Protein AF-0000000068768007 (afdb_homodimer)

Radius of gyration: 18.97 Å; Cα contacts (8 Å, |Δi|>4): 1015; chains: 2; bounding box: 42×52×52 Å

Foldseek 3Di:
DDDDDDADAECEAEEACEEADPPEHEYQEYYYANEYHEYLEYADHQEYAEHLEYHYHLEYHYHQEYAYYNEYHEYNEYEEFQPCVVVDGDPPVVPTAHEYEYACEYEAALEYEYREYEYYQAYEYHNEYDDYYHPAHAYWYHDPTDHDGHD/DDDDDAADAECEAEEACEEADPPEHHYQEYYYANEYHEYLEYADHQEYAEHLEYHYHLEYHYHQEYAYYNEYHEYNEYEEFAPCVVVDGDPDPVPTAHEYEYACEYEAALEYEYREYEYYQAYEYHNEYDDYYHPAHAYWGDDPTDHDGHD

Structure (mmCIF, N/CA/C/O backbone):
data_AF-0000000068768007-model_v1
#
loop_
_entity.id
_entity.type
_entity.pdbx_description
1 polymer Acetyltransferase
#
loop_
_atom_site.group_PDB
_atom_site.id
_atom_site.type_symbol
_atom_site.label_atom_id
_atom_site.label_alt_id
_atom_site.label_comp_id
_atom_site.label_asym_id
_atom_site.label_entity_id
_atom_site.label_seq_id
_atom_site.pdbx_PDB_ins_code
_atom_site.Cartn_x
_atom_site.Cartn_y
_atom_site.Cartn_z
_atom_site.occupancy
_atom_site.B_iso_or_equiv
_atom_site.auth_seq_id
_atom_site.auth_comp_id
_atom_site.auth_asym_id
_atom_site.auth_atom_id
_atom_site.pdbx_PDB_model_num
ATOM 1 N N . MET A 1 1 ? -13.469 2.662 33.156 1 78.81 1 MET A N 1
ATOM 2 C CA . MET A 1 1 ? -13.797 2.494 31.75 1 78.81 1 MET A CA 1
ATOM 3 C C . MET A 1 1 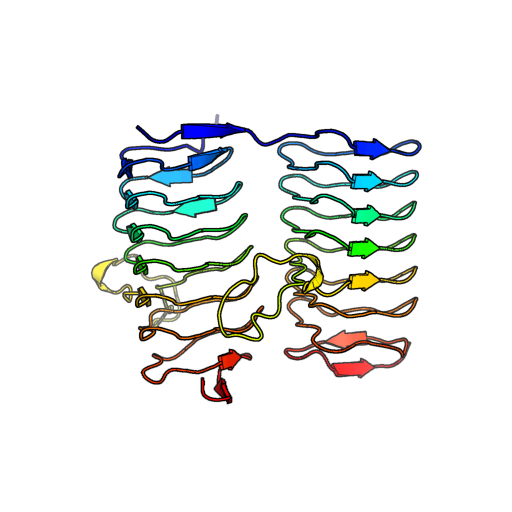? -12.812 3.248 30.859 1 78.81 1 MET A C 1
ATOM 5 O O . MET A 1 1 ? -12.344 4.324 31.234 1 78.81 1 MET A O 1
ATOM 9 N N . PRO A 1 2 ? -12.422 2.479 29.891 1 90.25 2 PRO A N 1
ATOM 10 C CA . PRO A 1 2 ? -11.461 3.207 29.062 1 90.25 2 PRO A CA 1
ATOM 11 C C . PRO A 1 2 ? -12.07 4.426 28.391 1 90.25 2 PRO A C 1
ATOM 13 O O . PRO A 1 2 ? -13.289 4.484 28.188 1 90.25 2 PRO A O 1
ATOM 16 N N . GLU A 1 3 ? -11.203 5.473 28.328 1 92.75 3 GLU A N 1
ATOM 17 C CA . GLU A 1 3 ? -11.586 6.605 27.484 1 92.75 3 GLU A CA 1
ATOM 18 C C . GLU A 1 3 ? -11.477 6.258 26 1 92.75 3 GLU A C 1
ATOM 20 O O . GLU A 1 3 ? -10.406 5.871 25.531 1 92.75 3 GLU A O 1
ATOM 25 N N . LEU A 1 4 ? -12.547 6.184 25.312 1 91.31 4 LEU A N 1
ATOM 26 C CA . LEU A 1 4 ? -12.594 5.906 23.891 1 91.31 4 LEU A CA 1
ATOM 27 C C . LEU A 1 4 ? -12.547 7.199 23.078 1 91.31 4 LEU A C 1
ATOM 29 O O . LEU A 1 4 ? -13.219 8.172 23.422 1 91.31 4 LEU A O 1
ATOM 33 N N . ARG A 1 5 ? -11.562 7.34 22.094 1 90.88 5 ARG A N 1
ATOM 34 C CA . ARG A 1 5 ? -11.445 8.445 21.156 1 90.88 5 ARG A CA 1
ATOM 35 C C . ARG A 1 5 ? -11.57 7.941 19.719 1 90.88 5 ARG A C 1
ATOM 37 O O . ARG A 1 5 ? -11.039 6.887 19.375 1 90.88 5 ARG A O 1
ATOM 44 N N . ASP A 1 6 ? -12.242 8.625 18.891 1 92 6 ASP A N 1
ATOM 45 C CA . ASP A 1 6 ? -12.5 8.195 17.516 1 92 6 ASP A CA 1
ATOM 46 C C . ASP A 1 6 ? -11.516 8.844 16.547 1 92 6 ASP A C 1
ATOM 48 O O . ASP A 1 6 ? -11.094 9.984 16.75 1 92 6 ASP A O 1
ATOM 52 N N . THR A 1 7 ? -11.102 8.102 15.453 1 93.5 7 THR A N 1
ATOM 53 C CA . THR A 1 7 ? -10.414 8.695 14.305 1 93.5 7 THR A CA 1
ATOM 54 C C . THR A 1 7 ? -11.312 9.711 13.609 1 93.5 7 THR A C 1
ATOM 56 O O . THR A 1 7 ? -12.539 9.664 13.75 1 93.5 7 THR A O 1
ATOM 59 N N . GLY A 1 8 ? -10.609 10.617 12.867 1 95.19 8 GLY A N 1
ATOM 60 C CA . GLY A 1 8 ? -11.359 11.617 12.133 1 95.19 8 GLY A CA 1
ATOM 61 C C . GLY A 1 8 ? -10.477 12.664 11.477 1 95.19 8 GLY A C 1
ATOM 62 O O . GLY A 1 8 ? -9.25 12.516 11.445 1 95.19 8 GLY A O 1
ATOM 63 N N . VAL A 1 9 ? -11.125 13.625 10.82 1 96.31 9 VAL A N 1
ATOM 64 C CA . VAL A 1 9 ? -10.484 14.758 10.164 1 96.31 9 VAL A CA 1
ATOM 65 C C . VAL A 1 9 ? -10.656 16.016 11.016 1 96.31 9 VAL A C 1
ATOM 67 O O . VAL A 1 9 ? -11.773 16.531 11.156 1 96.31 9 VAL A O 1
ATOM 70 N N . ARG A 1 10 ? -9.531 16.359 11.578 1 96.69 10 ARG A N 1
ATOM 71 C CA . ARG A 1 10 ? -9.578 17.469 12.539 1 96.69 10 ARG A CA 1
ATOM 72 C C . ARG A 1 10 ? -8.555 18.547 12.188 1 96.69 10 ARG A C 1
ATOM 74 O O . ARG A 1 10 ? -7.367 18.25 12.047 1 96.69 10 ARG A O 1
ATOM 81 N N . ASN A 1 11 ? -8.984 19.828 12.062 1 97.38 11 ASN A N 1
ATOM 82 C CA . ASN A 1 11 ? -8.109 20.969 11.844 1 97.38 11 ASN A CA 1
ATOM 83 C C . ASN A 1 11 ? -7.23 20.781 10.609 1 97.38 11 ASN A C 1
ATOM 85 O O . ASN A 1 11 ? -6.008 20.938 10.68 1 97.38 11 ASN A O 1
ATOM 89 N N . VAL A 1 12 ? -7.805 20.391 9.508 1 98.06 12 VAL A N 1
ATOM 90 C CA . VAL A 1 12 ? -7.113 20.219 8.234 1 98.06 12 VAL A CA 1
ATOM 91 C C . VAL A 1 12 ? -7.445 21.375 7.301 1 98.06 12 VAL A C 1
ATOM 93 O O . VAL A 1 12 ? -8.617 21.656 7.043 1 98.06 12 VAL A O 1
ATOM 96 N N . VAL A 1 13 ? -6.426 22.094 6.891 1 98.12 13 VAL A N 1
ATOM 97 C CA . VAL A 1 13 ? -6.586 23.156 5.898 1 98.12 13 VAL A CA 1
ATOM 98 C C . VAL A 1 13 ? -6.539 22.547 4.496 1 98.12 13 VAL A C 1
ATOM 100 O O . VAL A 1 13 ? -5.555 21.906 4.121 1 98.12 13 VAL A O 1
ATOM 103 N N . CYS A 1 14 ? -7.5 22.75 3.686 1 97.94 14 CYS A N 1
ATOM 104 C CA . CYS A 1 14 ? -7.586 22.125 2.375 1 97.94 14 CYS A CA 1
ATOM 105 C C . CYS A 1 14 ? -7.73 23.156 1.274 1 97.94 14 CYS A C 1
ATOM 107 O O . CYS A 1 14 ? -8.383 24.188 1.469 1 97.94 14 CYS A O 1
ATOM 109 N N . GLY A 1 15 ? -7.078 22.812 0.121 1 98.38 15 GLY A N 1
ATOM 110 C CA . GLY A 1 15 ? -7.379 23.547 -1.101 1 98.38 15 GLY A CA 1
ATOM 111 C C . GLY A 1 15 ? -8.688 23.125 -1.737 1 98.38 15 GLY A C 1
ATOM 112 O O . GLY A 1 15 ? -9.586 22.625 -1.057 1 98.38 15 GLY A O 1
ATOM 113 N N . GLU A 1 16 ? -8.789 23.391 -3.033 1 98.5 16 GLU A N 1
ATOM 114 C CA . GLU A 1 16 ? -10.016 23.078 -3.771 1 98.5 16 GLU A CA 1
ATOM 115 C C . GLU A 1 16 ? -10.055 21.609 -4.184 1 98.5 16 GLU A C 1
ATOM 117 O O . GLU A 1 16 ? -9.016 21.016 -4.453 1 98.5 16 GLU A O 1
ATOM 122 N N . ASN A 1 17 ? -11.234 21.031 -4.203 1 98.56 17 ASN A N 1
ATOM 123 C CA . ASN A 1 17 ? -11.516 19.719 -4.773 1 98.56 17 ASN A CA 1
ATOM 124 C C . ASN A 1 17 ? -10.766 18.625 -4.043 1 98.56 17 ASN A C 1
ATOM 126 O O . ASN A 1 17 ? -10.25 17.688 -4.672 1 98.56 17 ASN A O 1
ATOM 130 N N . VAL A 1 18 ? -10.539 18.75 -2.811 1 98.75 18 VAL A N 1
ATOM 131 C CA . VAL A 1 18 ? -9.922 17.703 -2.002 1 98.75 18 VAL A CA 1
ATOM 132 C C . VAL A 1 18 ? -10.961 16.641 -1.662 1 98.75 18 VAL A C 1
ATOM 134 O O . VAL A 1 18 ? -12.094 16.953 -1.288 1 98.75 18 VAL A O 1
ATOM 137 N N . VAL A 1 19 ? -10.625 15.359 -1.872 1 98.81 19 VAL A N 1
ATOM 138 C CA . VAL A 1 19 ? -11.484 14.227 -1.558 1 98.81 19 VAL A CA 1
ATOM 139 C C . VAL A 1 19 ? -10.805 13.336 -0.521 1 98.81 19 VAL A C 1
ATOM 141 O O . VAL A 1 19 ? -9.648 12.953 -0.685 1 98.81 19 VAL A O 1
ATOM 144 N N . ILE A 1 20 ? -11.484 12.906 0.551 1 98.69 20 ILE A N 1
ATOM 145 C CA . ILE A 1 20 ? -10.992 12.023 1.604 1 98.69 20 ILE A CA 1
ATOM 146 C C . ILE A 1 20 ? -11.977 10.875 1.805 1 98.69 20 ILE A C 1
ATOM 148 O O . ILE A 1 20 ? -13.164 11.094 2.066 1 98.69 20 ILE A O 1
ATOM 152 N N . TYR A 1 21 ? -11.586 9.672 1.682 1 98.25 21 TYR A N 1
ATOM 153 C CA . TYR A 1 21 ? -12.406 8.5 1.966 1 98.25 21 TYR A CA 1
ATOM 154 C C . TYR A 1 21 ? -12.297 8.094 3.432 1 98.25 21 TYR A C 1
ATOM 156 O O . TYR A 1 21 ? -11.188 7.973 3.967 1 98.25 21 TYR A O 1
ATOM 164 N N . GLN A 1 22 ? -13.398 7.887 4.016 1 97.5 22 GLN A N 1
ATOM 165 C CA . GLN A 1 22 ? -13.461 7.465 5.41 1 97.5 22 GLN A CA 1
ATOM 166 C C . GLN A 1 22 ? -13.617 5.949 5.52 1 97.5 22 GLN A C 1
ATOM 168 O O . GLN A 1 22 ? -14.227 5.32 4.652 1 97.5 22 GLN A O 1
ATOM 173 N N . PRO A 1 23 ? -13.039 5.285 6.691 1 97.62 23 PRO A N 1
ATOM 174 C CA . PRO A 1 23 ? -12.391 5.977 7.809 1 97.62 23 PRO A CA 1
ATOM 175 C C . PRO A 1 23 ? -10.969 6.426 7.484 1 97.62 23 PRO A C 1
ATOM 177 O O . PRO A 1 23 ? -10.25 5.734 6.762 1 97.62 23 PRO A O 1
ATOM 180 N N . ALA A 1 24 ? -10.633 7.551 7.926 1 98.19 24 ALA A N 1
ATOM 181 C CA . ALA A 1 24 ? -9.289 8.117 7.883 1 98.19 24 ALA A CA 1
ATOM 182 C C . ALA A 1 24 ? -9.016 8.977 9.109 1 98.19 24 ALA A C 1
ATOM 184 O O . ALA A 1 24 ? -9.945 9.406 9.797 1 98.19 24 ALA A O 1
ATOM 185 N N . ASN A 1 25 ? -7.754 9.148 9.469 1 98.75 25 ASN A N 1
ATOM 186 C CA . ASN A 1 25 ? -7.34 9.969 10.602 1 98.75 25 ASN A CA 1
ATOM 187 C C . ASN A 1 25 ? -6.383 11.078 10.172 1 98.75 25 ASN A C 1
ATOM 189 O O . ASN A 1 25 ? -5.18 10.844 10.031 1 98.75 25 ASN A O 1
ATOM 193 N N . LEU A 1 26 ? -6.848 12.242 9.93 1 98.69 26 LEU A N 1
ATOM 194 C CA . LEU A 1 26 ? -6.066 13.414 9.555 1 98.69 26 LEU A CA 1
ATOM 195 C C . LEU A 1 26 ? -6.238 14.531 10.578 1 98.69 26 LEU A C 1
ATOM 197 O O . LEU A 1 26 ? -7.363 14.867 10.953 1 98.69 26 LEU A O 1
ATOM 201 N N . TYR A 1 27 ? -5.121 15.133 11.008 1 98.44 27 TYR A N 1
ATOM 202 C CA . TYR A 1 27 ? -5.266 16.234 11.961 1 98.44 27 TYR A CA 1
ATOM 203 C C . TYR A 1 27 ? -4.098 17.203 11.859 1 98.44 27 TYR A C 1
ATOM 205 O O . TYR A 1 27 ? -2.961 16.797 11.617 1 98.44 27 TYR A O 1
ATOM 213 N N . ASP A 1 28 ? -4.379 18.453 11.875 1 98.44 28 ASP A N 1
ATOM 214 C CA . ASP A 1 28 ? -3.418 19.562 11.977 1 98.44 28 ASP A CA 1
ATOM 215 C C . ASP A 1 28 ? -2.426 19.531 10.812 1 98.44 28 ASP A C 1
ATOM 217 O O . ASP A 1 28 ? -1.219 19.672 11.016 1 98.44 28 ASP A O 1
ATOM 221 N N . CYS A 1 29 ? -2.959 19.266 9.594 1 98.44 29 CYS A N 1
ATOM 222 C CA . CYS A 1 29 ? -2.133 19.203 8.391 1 98.44 29 CYS A CA 1
ATOM 223 C C . CYS A 1 29 ? -2.746 20.031 7.266 1 98.44 29 CYS A C 1
ATOM 225 O O . CYS A 1 29 ? -3.785 20.656 7.449 1 98.44 29 CYS A O 1
ATOM 227 N N . GLN A 1 30 ? -2.008 20.188 6.176 1 98.81 30 GLN A N 1
ATOM 228 C CA . GLN A 1 30 ? -2.434 20.984 5.039 1 98.81 30 GLN A CA 1
ATOM 229 C C . GLN A 1 30 ? -2.451 20.172 3.754 1 98.81 30 GLN A C 1
ATOM 231 O O . GLN A 1 30 ? -1.486 19.469 3.447 1 98.81 30 GLN A O 1
ATOM 236 N N . LEU A 1 31 ? -3.559 20.234 3.025 1 98.81 31 LEU A N 1
ATOM 237 C CA . LEU A 1 31 ? -3.736 19.562 1.746 1 98.81 31 LEU A CA 1
ATOM 238 C C . LEU A 1 31 ? -3.977 20.562 0.627 1 98.81 31 LEU A C 1
ATOM 240 O O . LEU A 1 31 ? -4.895 21.391 0.712 1 98.81 31 LEU A O 1
ATOM 244 N N . GLY A 1 32 ? -3.182 20.516 -0.437 1 98.88 32 GLY A N 1
ATOM 245 C CA . GLY A 1 32 ? -3.34 21.391 -1.583 1 98.88 32 GLY A CA 1
ATOM 246 C C . GLY A 1 32 ? -4.523 21.031 -2.457 1 98.88 32 GLY A C 1
ATOM 247 O O . GLY A 1 32 ? -5.27 20.094 -2.146 1 98.88 32 GLY A O 1
ATOM 248 N N . ASP A 1 33 ? -4.691 21.812 -3.551 1 98.88 33 ASP A N 1
ATOM 249 C CA . ASP A 1 33 ? -5.805 21.609 -4.473 1 98.88 33 ASP A CA 1
ATOM 250 C C . ASP A 1 33 ? -5.77 20.203 -5.066 1 98.88 33 ASP A C 1
ATOM 252 O O . ASP A 1 33 ? -4.699 19.688 -5.402 1 98.88 33 ASP A O 1
ATOM 256 N N . ASN A 1 34 ? -6.922 19.547 -5.168 1 98.81 34 ASN A N 1
ATOM 257 C CA . ASN A 1 34 ? -7.117 18.297 -5.906 1 98.81 34 ASN A CA 1
ATOM 258 C C . ASN A 1 34 ? -6.398 17.125 -5.242 1 98.81 34 ASN A C 1
ATOM 260 O O . ASN A 1 34 ? -6.066 16.141 -5.902 1 98.81 34 ASN A O 1
ATOM 264 N N . VAL A 1 35 ? -6.078 17.281 -3.992 1 98.88 35 VAL A N 1
ATOM 265 C CA . VAL A 1 35 ? -5.465 16.172 -3.273 1 98.88 35 VAL A CA 1
ATOM 266 C C . VAL A 1 35 ? -6.512 15.086 -3.006 1 98.88 35 VAL A C 1
ATOM 268 O O . VAL A 1 35 ? -7.648 15.391 -2.637 1 98.88 35 VAL A O 1
ATOM 271 N N . PHE A 1 36 ? -6.117 13.859 -3.287 1 98.88 36 PHE A N 1
ATOM 272 C CA . PHE A 1 36 ? -6.918 12.68 -2.99 1 98.88 36 PHE A CA 1
ATOM 273 C C . PHE A 1 36 ? -6.324 11.898 -1.822 1 98.88 36 PHE A C 1
ATOM 275 O O . PHE A 1 36 ? -5.117 11.656 -1.781 1 98.88 36 PHE A O 1
ATOM 282 N N . VAL A 1 37 ? -7.18 11.484 -0.839 1 98.88 37 VAL A N 1
ATOM 283 C CA . VAL A 1 37 ? -6.777 10.625 0.271 1 98.88 37 VAL A CA 1
ATOM 284 C C . VAL A 1 37 ? -7.688 9.406 0.338 1 98.88 37 VAL A C 1
ATOM 286 O O . VAL A 1 37 ? -8.891 9.531 0.593 1 98.88 37 VAL A O 1
ATOM 289 N N . GLY A 1 38 ? -7.082 8.25 0.121 1 98.69 38 GLY A N 1
ATOM 290 C CA . GLY A 1 38 ? -7.836 7.004 0.186 1 98.69 38 GLY A CA 1
ATOM 291 C C . GLY A 1 38 ? -8.219 6.613 1.602 1 98.69 38 GLY A C 1
ATOM 292 O O . GLY A 1 38 ? -7.84 7.289 2.561 1 98.69 38 GLY A O 1
ATOM 293 N N . PRO A 1 39 ? -8.914 5.508 1.701 1 98.5 39 PRO A N 1
ATOM 294 C CA . PRO A 1 39 ? -9.359 5.082 3.031 1 98.5 39 PRO A CA 1
ATOM 295 C C . PRO A 1 39 ? -8.219 4.516 3.877 1 98.5 39 PRO A C 1
ATOM 297 O O . PRO A 1 39 ? -7.195 4.09 3.336 1 98.5 39 PRO A O 1
ATOM 300 N N . PHE A 1 40 ? -8.422 4.516 5.184 1 98.69 40 PHE A N 1
ATOM 301 C CA . PHE A 1 40 ? -7.543 3.893 6.164 1 98.69 40 PHE A CA 1
ATOM 302 C C . PHE A 1 40 ? -6.195 4.602 6.207 1 98.69 40 PHE A C 1
ATOM 304 O O . PHE A 1 40 ? -5.176 3.986 6.531 1 98.69 40 PHE A O 1
ATOM 311 N N . VAL A 1 41 ? -6.188 5.863 5.805 1 98.81 41 VAL A N 1
ATOM 312 C CA . VAL A 1 41 ? -4.973 6.668 5.812 1 98.81 41 VAL A CA 1
ATOM 313 C C . VAL A 1 41 ? -4.891 7.469 7.113 1 98.81 41 VAL A C 1
ATOM 315 O O . VAL A 1 41 ? -5.914 7.902 7.648 1 98.81 41 VAL A O 1
ATOM 318 N N . GLU A 1 42 ? -3.699 7.602 7.605 1 98.88 42 GLU A N 1
ATOM 319 C CA . GLU A 1 42 ? -3.43 8.547 8.68 1 98.88 42 GLU A CA 1
ATOM 320 C C . GLU A 1 42 ? -2.4 9.594 8.258 1 98.88 42 GLU A C 1
ATOM 322 O O . GLU A 1 42 ? -1.354 9.25 7.703 1 98.88 42 GLU A O 1
ATOM 327 N N . ILE A 1 43 ? -2.68 10.875 8.469 1 98.81 43 ILE A N 1
ATOM 328 C CA . ILE A 1 43 ? -1.771 11.992 8.266 1 98.81 43 ILE A CA 1
ATOM 329 C C . ILE A 1 43 ? -1.684 12.828 9.547 1 98.81 43 ILE A C 1
ATOM 331 O O . ILE A 1 43 ? -2.693 13.344 10.031 1 98.81 43 ILE A O 1
ATOM 335 N N . GLN A 1 44 ? -0.511 12.914 10.047 1 98.31 44 GLN A N 1
ATOM 336 C CA . GLN A 1 44 ? -0.322 13.531 11.352 1 98.31 44 GLN A CA 1
ATOM 337 C C . GLN A 1 44 ? 0.01 15.016 11.219 1 98.31 44 GLN A C 1
ATOM 339 O O . GLN A 1 44 ? 0.06 15.547 10.109 1 98.31 44 GLN A O 1
ATOM 344 N N . ARG A 1 45 ? 0.199 15.625 12.328 1 97.56 45 ARG A N 1
ATOM 345 C CA . ARG A 1 45 ? 0.318 17.078 12.422 1 97.56 45 ARG A CA 1
ATOM 346 C C . ARG A 1 45 ? 1.592 17.562 11.742 1 97.56 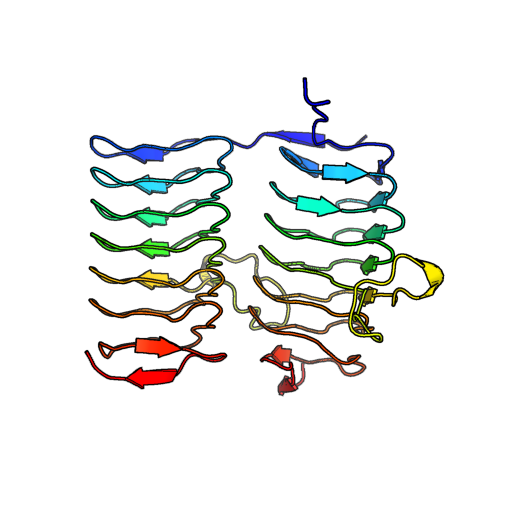45 ARG A C 1
ATOM 348 O O . ARG A 1 45 ? 2.57 16.828 11.633 1 97.56 45 ARG A O 1
ATOM 355 N N . ASN A 1 46 ? 1.593 18.828 11.258 1 97.31 46 ASN A N 1
ATOM 356 C CA . ASN A 1 46 ? 2.73 19.531 10.68 1 97.31 46 ASN A CA 1
ATOM 357 C C . ASN A 1 46 ? 3.174 18.906 9.359 1 97.31 46 ASN A C 1
ATOM 359 O O . ASN A 1 46 ? 4.367 18.859 9.062 1 97.31 46 ASN A O 1
ATOM 363 N N . THR A 1 47 ? 2.254 18.312 8.672 1 98.38 47 THR A N 1
ATOM 364 C CA . THR A 1 47 ? 2.492 17.719 7.359 1 98.38 47 THR A CA 1
ATOM 365 C C . THR A 1 47 ? 1.816 18.547 6.266 1 98.38 47 THR A C 1
ATOM 367 O O . THR A 1 47 ? 0.772 19.156 6.496 1 98.38 47 THR A O 1
ATOM 370 N N . ARG A 1 48 ? 2.439 18.578 5.148 1 98.81 48 ARG A N 1
ATOM 371 C CA . ARG A 1 48 ? 1.916 19.312 3.994 1 98.81 48 ARG A CA 1
ATOM 372 C C . ARG A 1 48 ? 1.954 18.438 2.742 1 98.81 48 ARG A C 1
ATOM 374 O O . ARG A 1 48 ? 2.998 17.875 2.4 1 98.81 48 ARG A O 1
ATOM 381 N N . ILE A 1 49 ? 0.855 18.359 2.072 1 98.88 49 ILE A N 1
ATOM 382 C CA . ILE A 1 49 ? 0.752 17.625 0.817 1 98.88 49 ILE A CA 1
ATOM 383 C C . ILE A 1 49 ? 0.433 18.578 -0.322 1 98.88 49 ILE A C 1
ATOM 385 O O . ILE A 1 49 ? -0.573 19.297 -0.277 1 98.88 49 ILE A O 1
ATOM 389 N N . GLY A 1 50 ? 1.23 18.609 -1.333 1 98.94 50 GLY A N 1
ATOM 390 C CA . GLY A 1 50 ? 1.092 19.531 -2.455 1 98.94 50 GLY A CA 1
ATOM 391 C C . GLY A 1 50 ? -0.053 19.172 -3.381 1 98.94 50 GLY A C 1
ATOM 392 O O . GLY A 1 50 ? -0.536 18.031 -3.367 1 98.94 50 GLY A O 1
ATOM 393 N N . ALA A 1 51 ? -0.389 20.141 -4.215 1 98.88 51 ALA A N 1
ATOM 394 C CA . ALA A 1 51 ? -1.542 20.047 -5.105 1 98.88 51 ALA A CA 1
ATOM 395 C C . ALA A 1 51 ? -1.396 18.859 -6.062 1 98.88 51 ALA A C 1
ATOM 397 O O . ALA A 1 51 ? -0.289 18.547 -6.504 1 98.88 51 ALA A O 1
ATOM 398 N N . ASN A 1 52 ? -2.576 18.219 -6.371 1 98.81 52 ASN A N 1
ATOM 399 C CA . ASN A 1 52 ? -2.688 17.172 -7.379 1 98.81 52 ASN A CA 1
ATOM 400 C C . ASN A 1 52 ? -1.971 15.891 -6.941 1 98.81 52 ASN A C 1
ATOM 402 O O . ASN A 1 52 ? -1.598 15.07 -7.777 1 98.81 52 ASN A O 1
ATOM 406 N N . SER A 1 53 ? -1.686 15.734 -5.691 1 98.81 53 SER A N 1
ATOM 407 C CA . SER A 1 53 ? -1.076 14.516 -5.164 1 98.81 53 SER A CA 1
ATOM 408 C C . SER A 1 53 ? -2.135 13.539 -4.66 1 98.81 53 SER A C 1
ATOM 410 O O . SER A 1 53 ? -3.219 13.953 -4.242 1 98.81 53 SER A O 1
ATOM 412 N N . LYS A 1 54 ? -1.843 12.281 -4.777 1 98.81 54 LYS A N 1
ATOM 413 C CA . LYS A 1 54 ? -2.748 11.211 -4.375 1 98.81 54 LYS A CA 1
ATOM 414 C C . LYS A 1 54 ? -2.111 10.32 -3.307 1 98.81 54 LYS A C 1
ATOM 416 O O . LYS A 1 54 ? -1.026 9.773 -3.514 1 98.81 54 LYS A O 1
ATOM 421 N N . ILE A 1 55 ? -2.725 10.211 -2.168 1 98.88 55 ILE A N 1
ATOM 422 C CA . ILE A 1 55 ? -2.322 9.328 -1.077 1 98.88 55 ILE A CA 1
ATOM 423 C C . ILE A 1 55 ? -3.24 8.109 -1.032 1 98.88 55 ILE A C 1
ATOM 425 O O . ILE A 1 55 ? -4.422 8.227 -0.696 1 98.88 55 ILE A O 1
ATOM 429 N N . GLN A 1 56 ? -2.715 6.938 -1.297 1 98.69 56 GLN A N 1
ATOM 430 C CA . GLN A 1 56 ? -3.549 5.746 -1.435 1 98.69 56 GLN A CA 1
ATOM 431 C C . GLN A 1 56 ? -3.76 5.066 -0.087 1 98.69 56 GLN A C 1
ATOM 433 O O . GLN A 1 56 ? -3.078 5.383 0.89 1 98.69 56 GLN A O 1
ATOM 438 N N . SER A 1 57 ? -4.609 4.09 -0.053 1 98.81 57 SER A N 1
ATOM 439 C CA . SER A 1 57 ? -5.152 3.494 1.162 1 98.81 57 SER A CA 1
ATOM 440 C C . SER A 1 57 ? -4.047 2.914 2.037 1 98.81 57 SER A C 1
ATOM 442 O O . SER A 1 57 ? -3.037 2.426 1.528 1 98.81 57 SER A O 1
ATOM 444 N N . HIS A 1 58 ? -4.266 2.938 3.408 1 98.88 58 HIS A N 1
ATOM 445 C CA . HIS A 1 58 ? -3.459 2.293 4.438 1 98.88 58 HIS A CA 1
ATOM 446 C C . HIS A 1 58 ? -2.135 3.021 4.641 1 98.88 58 HIS A C 1
ATOM 448 O O . HIS A 1 58 ? -1.315 2.611 5.469 1 98.88 58 HIS A O 1
ATOM 454 N N . THR A 1 59 ? -1.874 4.086 3.922 1 98.88 59 THR A N 1
ATOM 455 C CA . THR A 1 59 ? -0.622 4.824 4.047 1 98.88 59 THR A CA 1
ATOM 456 C C . THR A 1 59 ? -0.604 5.645 5.336 1 98.88 59 THR A C 1
ATOM 458 O O . THR A 1 59 ? -1.636 6.168 5.758 1 98.88 59 THR A O 1
ATOM 461 N N . PHE A 1 60 ? 0.576 5.637 5.93 1 98.88 60 PHE A N 1
ATOM 462 C CA . PHE A 1 60 ? 0.812 6.422 7.133 1 98.88 60 PHE A CA 1
ATOM 463 C C . PHE A 1 60 ? 1.85 7.508 6.879 1 98.88 60 PHE A C 1
ATOM 465 O O . PHE A 1 60 ? 2.973 7.215 6.461 1 98.88 60 PHE A O 1
ATOM 472 N N . ILE A 1 61 ? 1.488 8.797 7.156 1 98.81 61 ILE A N 1
ATOM 473 C CA . ILE A 1 61 ? 2.391 9.945 7.055 1 98.81 61 ILE A CA 1
ATOM 474 C C . ILE A 1 61 ? 2.564 10.586 8.43 1 98.81 61 ILE A C 1
ATOM 476 O O . ILE A 1 61 ? 1.631 11.195 8.961 1 98.81 61 ILE A O 1
ATOM 480 N N . CYS A 1 62 ? 3.689 10.422 8.961 1 97.81 62 CYS A N 1
ATOM 481 C CA . CYS A 1 62 ? 3.984 10.898 10.305 1 97.81 62 CYS A CA 1
ATOM 482 C C . CYS A 1 62 ? 4.168 12.414 10.32 1 97.81 62 CYS A C 1
ATOM 484 O O . CYS A 1 62 ? 3.934 13.078 9.305 1 97.81 62 CYS A O 1
ATOM 486 N N . GLU A 1 63 ? 4.59 12.922 11.469 1 96.88 63 GLU A N 1
ATOM 487 C CA . GLU A 1 63 ? 4.777 14.359 11.617 1 96.88 63 GLU A CA 1
ATOM 488 C C . GLU A 1 63 ? 6.008 14.836 10.852 1 96.88 63 GLU A C 1
ATOM 490 O O . GLU A 1 63 ? 6.988 14.109 10.727 1 96.88 63 GLU A O 1
ATOM 495 N N . TYR A 1 64 ? 5.906 16.047 10.32 1 96.88 64 TYR A N 1
ATOM 496 C CA . TYR A 1 64 ? 7.027 16.766 9.719 1 96.88 64 TYR A CA 1
ATOM 497 C C . TYR A 1 64 ? 7.41 16.141 8.375 1 96.88 64 TYR A C 1
ATOM 499 O O . TYR A 1 64 ? 8.594 15.938 8.094 1 96.88 64 TYR A O 1
ATOM 507 N N . VAL A 1 65 ? 6.441 15.812 7.633 1 98.44 65 VAL A N 1
ATOM 508 C CA . VAL A 1 65 ? 6.609 15.359 6.258 1 98.44 65 VAL A CA 1
ATOM 509 C C . VAL A 1 65 ? 6.07 16.406 5.297 1 98.44 65 VAL A C 1
ATOM 511 O O . VAL A 1 65 ? 5 16.984 5.523 1 98.44 65 VAL A O 1
ATOM 514 N N . THR A 1 66 ? 6.828 16.75 4.32 1 98.81 66 THR A N 1
ATOM 515 C CA . THR A 1 66 ? 6.383 17.594 3.211 1 98.81 66 THR A CA 1
ATOM 516 C C . THR A 1 66 ? 6.434 16.812 1.896 1 98.81 66 THR A C 1
ATOM 518 O O . THR A 1 66 ? 7.488 16.312 1.508 1 98.81 66 THR A O 1
ATOM 521 N N . ILE A 1 67 ? 5.34 16.672 1.25 1 98.88 67 ILE A N 1
ATOM 522 C CA . ILE A 1 67 ? 5.227 16.031 -0.056 1 98.88 67 ILE A CA 1
ATOM 523 C C . ILE A 1 67 ? 4.891 17.078 -1.117 1 98.88 67 ILE A C 1
ATOM 525 O O . ILE A 1 67 ? 3.959 17.875 -0.947 1 98.88 67 ILE A O 1
ATOM 529 N N . GLY A 1 68 ? 5.602 17.125 -2.178 1 98.88 68 GLY A N 1
ATOM 530 C CA . GLY A 1 68 ? 5.426 18.094 -3.246 1 98.88 68 GLY A CA 1
ATOM 531 C C . GLY A 1 68 ? 4.148 17.891 -4.035 1 98.88 68 GLY A C 1
ATOM 532 O O . GLY A 1 68 ? 3.199 17.281 -3.541 1 98.88 68 GLY A O 1
ATOM 533 N N . GLN A 1 69 ? 4.129 18.484 -5.254 1 98.88 69 GLN A N 1
ATOM 534 C CA . GLN A 1 69 ? 2.961 18.453 -6.129 1 98.88 69 GLN A CA 1
ATOM 535 C C . GLN A 1 69 ? 3.018 17.25 -7.074 1 98.88 69 GLN A C 1
ATOM 537 O O . GLN A 1 69 ? 4.102 16.781 -7.43 1 98.88 69 GLN A O 1
ATOM 542 N N . ARG A 1 70 ? 1.785 16.75 -7.473 1 98.69 70 ARG A N 1
ATOM 543 C CA . ARG A 1 70 ? 1.634 15.727 -8.492 1 98.69 70 ARG A CA 1
ATOM 544 C C . ARG A 1 70 ? 2.375 14.453 -8.102 1 98.69 70 ARG A C 1
ATOM 546 O O . ARG A 1 70 ? 3.057 13.844 -8.93 1 98.69 70 ARG A O 1
ATOM 553 N N . CYS A 1 71 ? 2.35 14.156 -6.863 1 98.81 71 CYS A N 1
ATOM 554 C CA . CYS A 1 71 ? 2.965 12.93 -6.367 1 98.81 71 CYS A CA 1
ATOM 555 C C . CYS A 1 71 ? 1.939 11.805 -6.262 1 98.81 71 CYS A C 1
ATOM 557 O O . CYS A 1 71 ? 0.743 12.062 -6.121 1 98.81 71 CYS A O 1
ATOM 559 N N . PHE A 1 72 ? 2.389 10.617 -6.441 1 98.69 72 PHE A N 1
ATOM 560 C CA . PHE A 1 72 ? 1.623 9.406 -6.172 1 98.69 72 PHE A CA 1
ATOM 561 C C . PHE A 1 72 ? 2.256 8.602 -5.039 1 98.69 72 PHE A C 1
ATOM 563 O O . PHE A 1 72 ? 3.375 8.109 -5.172 1 98.69 72 PHE A O 1
ATOM 570 N N . ILE A 1 73 ? 1.56 8.5 -3.896 1 98.81 73 ILE A N 1
ATOM 571 C CA . ILE A 1 73 ? 1.967 7.668 -2.768 1 98.81 73 ILE A CA 1
ATOM 572 C C . ILE A 1 73 ? 1.126 6.395 -2.732 1 98.81 73 ILE A C 1
ATOM 574 O O . ILE A 1 73 ? -0.068 6.441 -2.43 1 98.81 73 ILE A O 1
ATOM 578 N N . GLY A 1 74 ? 1.743 5.289 -3.012 1 98.56 74 GLY A N 1
ATOM 579 C CA . GLY A 1 74 ? 1.049 4.02 -3.148 1 98.56 74 GLY A CA 1
ATOM 580 C C . GLY A 1 74 ? 0.396 3.553 -1.861 1 98.56 74 GLY A C 1
ATOM 581 O O . GLY A 1 74 ? 0.406 4.27 -0.859 1 98.56 74 GLY A O 1
ATOM 582 N N . HIS A 1 75 ? -0.226 2.35 -1.899 1 98.75 75 HIS A N 1
ATOM 583 C CA . HIS A 1 75 ? -0.937 1.771 -0.765 1 98.75 75 HIS A CA 1
ATOM 584 C C . HIS A 1 75 ? 0.035 1.258 0.292 1 98.75 75 HIS A C 1
ATOM 586 O O . HIS A 1 75 ? 1.041 0.626 -0.038 1 98.75 75 HIS A O 1
ATOM 592 N N . GLY A 1 76 ? -0.268 1.525 1.558 1 98.75 76 GLY A N 1
ATOM 593 C CA . GLY A 1 76 ? 0.487 0.938 2.652 1 98.75 76 GLY A CA 1
ATOM 594 C C . GLY A 1 76 ? 1.893 1.494 2.775 1 98.75 76 GLY A C 1
ATOM 595 O O . GLY A 1 76 ? 2.805 0.798 3.227 1 98.75 76 GLY A O 1
ATOM 596 N N . VAL A 1 77 ? 2.166 2.664 2.271 1 98.88 77 VAL A N 1
ATOM 597 C CA . VAL A 1 77 ? 3.471 3.297 2.443 1 98.88 77 VAL A CA 1
ATOM 598 C C . VAL A 1 77 ? 3.604 3.828 3.869 1 98.88 77 VAL A C 1
ATOM 600 O O . VAL A 1 77 ? 2.654 4.391 4.418 1 98.88 77 VAL A O 1
ATOM 603 N N . MET A 1 78 ? 4.777 3.637 4.473 1 98.81 78 MET A N 1
ATOM 604 C 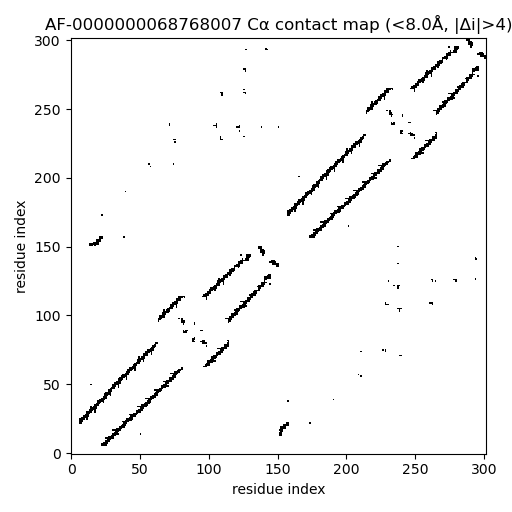CA . MET A 1 78 ? 5.047 4.07 5.84 1 98.81 78 MET A CA 1
ATOM 605 C C . MET A 1 78 ? 6.152 5.121 5.871 1 98.81 78 MET A C 1
ATOM 607 O O . MET A 1 78 ? 7.258 4.883 5.383 1 98.81 78 MET A O 1
ATOM 611 N N . PHE A 1 79 ? 5.914 6.273 6.438 1 98.62 79 PHE A N 1
ATOM 612 C CA . PHE A 1 79 ? 6.918 7.293 6.711 1 98.62 79 PHE A CA 1
ATOM 613 C C . PHE A 1 79 ? 7.355 7.25 8.172 1 98.62 79 PHE A C 1
ATOM 615 O O . PHE A 1 79 ? 6.52 7.219 9.07 1 98.62 79 PHE A O 1
ATOM 622 N N . ALA A 1 80 ? 8.609 7.215 8.406 1 96.69 80 ALA A N 1
ATOM 623 C CA . ALA A 1 80 ? 9.164 7.133 9.758 1 96.69 80 ALA A CA 1
ATOM 624 C C . ALA A 1 80 ? 10.281 8.148 9.953 1 96.69 80 ALA A C 1
ATOM 626 O O . ALA A 1 80 ? 11.273 8.141 9.227 1 96.69 80 ALA A O 1
ATOM 627 N N . ASN A 1 81 ? 10.195 8.945 11.023 1 93.44 81 ASN A N 1
ATOM 628 C CA . ASN A 1 81 ? 11.188 10.008 11.148 1 93.44 81 ASN A CA 1
ATOM 629 C C . ASN A 1 81 ? 11.969 9.906 12.453 1 93.44 81 ASN A C 1
ATOM 631 O O . ASN A 1 81 ? 12.906 10.664 12.688 1 93.44 81 ASN A O 1
ATOM 635 N N . ASP A 1 82 ? 11.547 9 13.359 1 87.88 82 ASP A N 1
ATOM 636 C CA . ASP A 1 82 ? 12.383 8.641 14.5 1 87.88 82 ASP A CA 1
ATOM 637 C C . ASP A 1 82 ? 13.273 7.445 14.172 1 87.88 82 ASP A C 1
ATOM 639 O O . ASP A 1 82 ? 12.773 6.344 13.938 1 87.88 82 ASP A O 1
ATOM 643 N N . LEU A 1 83 ? 14.57 7.664 14.242 1 84.56 83 LEU A N 1
ATOM 644 C CA . LEU A 1 83 ? 15.5 6.629 13.812 1 84.56 83 LEU A CA 1
ATOM 645 C C . LEU A 1 83 ? 16.062 5.875 15.016 1 84.56 83 LEU A C 1
ATOM 647 O O . LEU A 1 83 ? 16.953 5.039 14.867 1 84.56 83 LEU A O 1
ATOM 651 N N . PHE A 1 84 ? 15.461 6.195 16.156 1 88 84 PHE A N 1
ATOM 652 C CA . PHE A 1 84 ? 15.82 5.504 17.375 1 88 84 PHE A CA 1
ATOM 653 C C . PHE A 1 84 ? 17.328 5.574 17.625 1 88 84 PHE A C 1
ATOM 655 O O . PHE A 1 84 ? 17.953 4.57 17.969 1 88 84 PHE A O 1
ATOM 662 N N . ARG A 1 85 ? 17.875 6.68 17.406 1 85.38 85 ARG A N 1
ATOM 663 C CA . ARG A 1 85 ? 19.328 6.863 17.422 1 85.38 85 ARG A CA 1
ATOM 664 C C . ARG A 1 85 ? 19.906 6.441 18.766 1 85.38 85 ARG A C 1
ATOM 666 O O . ARG A 1 85 ? 21.031 5.941 18.828 1 85.38 85 ARG A O 1
ATOM 673 N N . GLU A 1 86 ? 19.188 6.547 19.766 1 87.88 86 GLU A N 1
ATOM 674 C CA . GLU A 1 86 ? 19.641 6.18 21.094 1 87.88 86 GLU A CA 1
ATOM 675 C C . GLU A 1 86 ? 19.141 4.797 21.5 1 87.88 86 GLU A C 1
ATOM 677 O O . GLU A 1 86 ? 19.172 4.43 22.672 1 87.88 86 GLU A O 1
ATOM 682 N N . GLY A 1 87 ? 18.547 4.098 20.547 1 89.44 87 GLY A N 1
ATOM 683 C CA . GLY A 1 87 ? 18.109 2.734 20.812 1 89.44 87 GLY A CA 1
ATOM 684 C C . GLY A 1 87 ? 16.703 2.654 21.344 1 89.44 87 GLY A C 1
ATOM 685 O O . GLY A 1 87 ? 16.281 1.607 21.844 1 89.44 87 GLY A O 1
ATOM 686 N N . LYS A 1 88 ? 16.125 3.748 21.391 1 88.62 88 LYS A N 1
ATOM 687 C CA . LYS A 1 88 ? 14.75 3.846 21.844 1 88.62 88 LYS A CA 1
ATOM 688 C C . LYS A 1 88 ? 14.047 5.047 21.219 1 88.62 88 LYS A C 1
ATOM 690 O O . LYS A 1 88 ? 14.703 5.953 20.703 1 88.62 88 LYS A O 1
ATOM 695 N N . PRO A 1 89 ? 12.758 4.895 21.203 1 89.5 89 PRO A N 1
ATOM 696 C CA . PRO A 1 89 ? 12.062 6.086 20.719 1 89.5 89 PRO A CA 1
ATOM 697 C C . PRO A 1 89 ? 12.43 7.344 21.5 1 89.5 89 PRO A C 1
ATOM 699 O O . PRO A 1 89 ? 12.625 7.289 22.719 1 89.5 89 PRO A O 1
ATOM 702 N N . ASN A 1 90 ? 12.633 8.398 20.703 1 86.69 90 ASN A N 1
ATOM 703 C CA . ASN A 1 90 ? 12.938 9.703 21.297 1 86.69 90 ASN A CA 1
ATOM 704 C C . ASN A 1 90 ? 11.711 10.609 21.312 1 86.69 90 ASN A C 1
ATOM 706 O O . ASN A 1 90 ? 11.195 10.984 20.25 1 86.69 90 ASN A O 1
ATOM 710 N N . ALA A 1 91 ? 11.273 10.984 22.453 1 84.19 91 ALA A N 1
ATOM 711 C CA . ALA A 1 91 ? 10.047 11.773 22.578 1 84.19 91 ALA A CA 1
ATOM 712 C C . ALA A 1 91 ? 10.281 13.219 22.156 1 84.19 91 ALA A C 1
ATOM 714 O O . ALA A 1 91 ? 9.328 13.969 21.938 1 84.19 91 ALA A O 1
ATOM 715 N N . ASP A 1 92 ? 11.562 13.602 22.109 1 85 92 ASP A N 1
ATOM 716 C CA . ASP A 1 92 ? 11.898 14.961 21.703 1 85 92 ASP A CA 1
ATOM 717 C C . ASP A 1 92 ? 11.688 15.156 20.203 1 85 92 ASP A C 1
ATOM 719 O O . ASP A 1 92 ? 12.516 14.734 19.391 1 85 92 ASP A O 1
ATOM 723 N N . ARG A 1 93 ? 10.703 15.859 19.844 1 84 93 ARG A N 1
ATOM 724 C CA . ARG A 1 93 ? 10.305 16.062 18.453 1 84 93 ARG A CA 1
ATOM 725 C C . ARG A 1 93 ? 11.383 16.797 17.672 1 84 93 ARG A C 1
ATOM 727 O O . ARG A 1 93 ? 11.508 16.641 16.453 1 8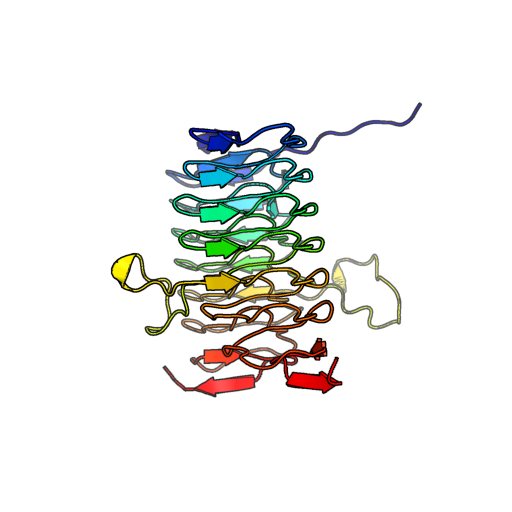4 93 ARG A O 1
ATOM 734 N N . ALA A 1 94 ? 12.078 17.562 18.406 1 82.56 94 ALA A N 1
ATOM 735 C CA . ALA A 1 94 ? 13.148 18.328 17.766 1 82.56 94 ALA A CA 1
ATOM 736 C C . ALA A 1 94 ? 14.227 17.391 17.219 1 82.56 94 ALA A C 1
ATOM 738 O O . ALA A 1 94 ? 15 17.781 16.344 1 82.56 94 ALA A O 1
ATOM 739 N N . SER A 1 95 ? 14.211 16.219 17.766 1 83.81 95 SER A N 1
ATOM 740 C CA . SER A 1 95 ? 15.227 15.25 17.344 1 83.81 95 SER A CA 1
ATOM 741 C C . SER A 1 95 ? 14.766 14.453 16.141 1 83.81 95 SER A C 1
ATOM 743 O O . SER A 1 95 ? 15.57 13.766 15.5 1 83.81 95 SER A O 1
ATOM 745 N N . TRP A 1 96 ? 13.445 14.594 15.852 1 87.81 96 TRP A N 1
ATOM 746 C CA . TRP A 1 96 ? 12.922 13.82 14.734 1 87.81 96 TRP A CA 1
ATOM 747 C C . TRP A 1 96 ? 13.383 14.406 13.406 1 87.81 96 TRP A C 1
ATOM 749 O O . TRP A 1 96 ? 13.43 15.633 13.242 1 87.81 96 TRP A O 1
ATOM 759 N N . GLY A 1 97 ? 13.781 13.438 12.539 1 89.88 97 GLY A N 1
ATOM 760 C CA . GLY A 1 97 ? 14.164 13.891 11.211 1 89.88 97 GLY A CA 1
ATOM 761 C C . GLY A 1 97 ? 12.992 14.43 10.406 1 89.88 97 GLY A C 1
ATOM 762 O O . GLY A 1 97 ? 11.836 14.234 10.773 1 89.88 97 GLY A O 1
ATOM 763 N N . ARG A 1 98 ? 13.289 15.18 9.391 1 94.88 98 ARG A N 1
ATOM 764 C CA . ARG A 1 98 ? 12.305 15.672 8.43 1 94.88 98 ARG A CA 1
ATOM 765 C C . ARG A 1 98 ? 12.312 14.836 7.16 1 94.88 98 ARG A C 1
ATOM 767 O O . ARG A 1 98 ? 13.352 14.305 6.758 1 94.88 98 ARG A O 1
ATOM 774 N N . ILE A 1 99 ? 11.172 14.633 6.609 1 98.06 99 ILE A N 1
ATOM 775 C CA . ILE A 1 99 ? 11.039 13.953 5.324 1 98.06 99 ILE A CA 1
ATOM 776 C C . ILE A 1 99 ? 10.523 14.93 4.27 1 98.06 99 ILE A C 1
ATOM 778 O O . ILE A 1 99 ? 9.492 15.562 4.461 1 98.06 99 ILE A O 1
ATOM 782 N N . GLU A 1 100 ? 11.273 15.062 3.248 1 98.81 100 GLU A N 1
ATOM 783 C CA . GLU A 1 100 ? 10.906 15.977 2.168 1 98.81 100 GLU A CA 1
ATOM 784 C C . GLU A 1 100 ? 10.867 15.258 0.825 1 98.81 100 GLU A C 1
ATOM 786 O O . GLU A 1 100 ? 11.891 14.789 0.335 1 98.81 100 GLU A O 1
ATOM 791 N N . ILE A 1 101 ? 9.742 15.211 0.225 1 98.88 101 ILE A N 1
ATOM 792 C CA . ILE A 1 101 ? 9.523 14.602 -1.083 1 98.88 101 ILE A CA 1
ATOM 793 C C . ILE A 1 101 ? 9.297 15.695 -2.127 1 98.88 101 ILE A C 1
ATOM 795 O O . ILE A 1 101 ? 8.406 16.531 -1.968 1 98.88 101 ILE A O 1
ATOM 799 N N . GLY A 1 102 ? 10.047 15.727 -3.164 1 98.81 102 GLY A N 1
ATOM 800 C CA . GLY A 1 102 ? 9.906 16.719 -4.223 1 98.81 102 GLY A CA 1
ATOM 801 C C . GLY A 1 102 ? 8.648 16.516 -5.051 1 98.81 102 GLY A C 1
ATOM 802 O O . GLY A 1 102 ? 7.742 15.789 -4.656 1 98.81 102 GLY A O 1
ATOM 803 N N . ASP A 1 103 ? 8.562 17.25 -6.219 1 98.75 103 ASP A N 1
ATOM 804 C CA . ASP A 1 103 ? 7.426 17.156 -7.133 1 98.75 103 ASP A CA 1
ATOM 805 C C . ASP A 1 103 ? 7.547 15.953 -8.055 1 98.75 103 ASP A C 1
ATOM 807 O O . ASP A 1 103 ? 8.656 15.508 -8.359 1 98.75 103 ASP A O 1
ATOM 811 N N . ASP A 1 104 ? 6.379 15.422 -8.492 1 98.44 104 ASP A N 1
ATOM 812 C CA . ASP A 1 104 ? 6.32 14.383 -9.523 1 98.44 104 ASP A CA 1
ATOM 813 C C . ASP A 1 104 ? 7.008 13.102 -9.055 1 98.44 104 ASP A C 1
ATOM 815 O O . ASP A 1 104 ? 7.688 12.438 -9.828 1 98.44 104 ASP A O 1
ATOM 819 N N . VAL A 1 105 ? 6.953 12.805 -7.805 1 98.69 105 VAL A N 1
ATOM 820 C CA . VAL A 1 105 ? 7.531 11.586 -7.25 1 98.69 105 VAL A CA 1
ATOM 821 C C . VAL A 1 105 ? 6.453 10.508 -7.133 1 98.69 105 VAL A C 1
ATOM 823 O O . VAL A 1 105 ? 5.324 10.797 -6.727 1 98.69 105 VAL A O 1
ATOM 826 N N . SER A 1 106 ? 6.766 9.312 -7.527 1 98.56 106 SER A N 1
ATOM 827 C CA . SER A 1 106 ? 5.898 8.148 -7.379 1 98.56 106 SER A CA 1
ATOM 828 C C . SER A 1 106 ? 6.512 7.121 -6.434 1 98.56 106 SER A C 1
ATOM 830 O O . SER A 1 106 ? 7.602 6.605 -6.684 1 98.56 106 SER A O 1
ATOM 832 N N . ILE A 1 107 ? 5.82 6.805 -5.348 1 98.69 107 ILE A N 1
ATOM 833 C CA . ILE A 1 107 ? 6.285 5.828 -4.371 1 98.69 107 ILE A CA 1
ATOM 834 C C . ILE A 1 107 ? 5.414 4.574 -4.438 1 98.69 107 ILE A C 1
ATOM 836 O O . ILE A 1 107 ? 4.195 4.652 -4.262 1 98.69 107 ILE A O 1
ATOM 840 N N . GLY A 1 108 ? 6.059 3.467 -4.684 1 98.31 108 GLY A N 1
ATOM 841 C CA . GLY A 1 108 ? 5.348 2.207 -4.844 1 98.31 108 GLY A CA 1
ATOM 842 C C . GLY A 1 108 ? 4.75 1.69 -3.549 1 98.31 108 GLY A C 1
ATOM 843 O O . GLY A 1 108 ? 5.254 1.991 -2.463 1 98.31 108 GLY A O 1
ATOM 844 N N . SER A 1 109 ? 3.744 0.852 -3.666 1 98.5 109 SER A N 1
ATOM 845 C CA . SER A 1 109 ? 3.01 0.312 -2.525 1 98.5 109 SER A CA 1
ATOM 846 C C . SER A 1 109 ? 3.932 -0.465 -1.592 1 98.5 109 SER A C 1
ATOM 848 O O . SER A 1 109 ? 4.828 -1.177 -2.049 1 98.5 109 SER A O 1
ATOM 850 N N . GLY A 1 110 ? 3.668 -0.299 -0.256 1 98.44 110 GLY A N 1
ATOM 851 C CA . GLY A 1 110 ? 4.387 -1.058 0.755 1 98.44 110 GLY A CA 1
ATOM 852 C C . GLY A 1 110 ? 5.777 -0.516 1.031 1 98.44 110 GLY A C 1
ATOM 853 O O . GLY A 1 110 ? 6.543 -1.111 1.793 1 98.44 110 GLY A O 1
ATOM 854 N N . ALA A 1 111 ? 6.152 0.54 0.406 1 98.69 111 ALA A N 1
ATOM 855 C CA . ALA A 1 111 ? 7.473 1.119 0.644 1 98.69 111 ALA A CA 1
ATOM 856 C C . ALA A 1 111 ? 7.547 1.771 2.021 1 98.69 111 ALA A C 1
ATOM 858 O O . ALA A 1 111 ? 6.516 2.062 2.633 1 98.69 111 ALA A O 1
ATOM 859 N N . THR A 1 112 ? 8.719 1.927 2.502 1 98.75 112 THR A N 1
ATOM 860 C CA . THR A 1 112 ? 9.016 2.637 3.742 1 98.75 112 THR A CA 1
ATOM 861 C C . THR A 1 112 ? 10.008 3.764 3.496 1 98.75 112 THR A C 1
ATOM 863 O O . THR A 1 112 ? 11.062 3.549 2.893 1 98.75 112 THR A O 1
ATOM 866 N N . ILE A 1 113 ? 9.672 4.965 3.904 1 98.75 113 ILE A N 1
ATOM 867 C CA . ILE A 1 113 ? 10.516 6.145 3.73 1 98.75 113 ILE A CA 1
ATOM 868 C C . ILE A 1 113 ? 11.016 6.625 5.09 1 98.75 113 ILE A C 1
ATOM 870 O O . ILE A 1 113 ? 10.227 7.035 5.941 1 98.75 113 ILE A O 1
ATOM 874 N N . LEU A 1 114 ? 12.273 6.531 5.297 1 97.25 114 LEU A N 1
ATOM 875 C CA . LEU A 1 114 ? 12.852 7.055 6.531 1 97.25 114 LEU A CA 1
ATOM 876 C C . LEU A 1 114 ? 13.125 8.547 6.414 1 97.25 114 LEU A C 1
ATOM 878 O O . LEU A 1 114 ? 12.633 9.203 5.488 1 97.25 114 LEU A O 1
ATOM 882 N N . ALA A 1 115 ? 13.688 9.156 7.48 1 94.62 115 ALA A N 1
ATOM 883 C CA . ALA A 1 115 ? 13.953 10.594 7.496 1 94.62 115 ALA A CA 1
ATOM 884 C C . ALA A 1 115 ? 14.969 10.977 6.422 1 94.62 115 ALA A C 1
ATOM 886 O O . ALA A 1 115 ? 16.188 10.875 6.637 1 94.62 115 ALA A O 1
ATOM 887 N N . VAL A 1 116 ? 14.453 11.336 5.188 1 95.25 116 VAL A N 1
ATOM 888 C CA . VAL A 1 116 ? 15.297 11.625 4.035 1 95.25 116 VAL A CA 1
ATOM 889 C C . VAL A 1 116 ? 14.641 12.703 3.172 1 95.25 116 VAL A C 1
ATOM 891 O O . VAL A 1 116 ? 13.484 13.07 3.395 1 95.25 116 VAL A O 1
ATOM 894 N N . SER A 1 117 ? 15.406 13.133 2.195 1 98.44 117 SER A N 1
ATOM 895 C CA . SER A 1 117 ? 14.891 13.961 1.108 1 98.44 117 SER A CA 1
ATOM 896 C C . SER A 1 117 ? 14.945 13.219 -0.223 1 98.44 117 SER A C 1
ATOM 898 O O . SER A 1 117 ? 15.922 12.523 -0.513 1 98.44 117 SER A O 1
ATOM 900 N N . ILE A 1 118 ? 13.898 13.336 -1.022 1 98.75 118 ILE A N 1
ATOM 901 C CA . ILE A 1 118 ? 13.828 12.75 -2.355 1 98.75 118 ILE A CA 1
ATOM 902 C C . ILE A 1 118 ? 13.594 13.844 -3.393 1 98.75 118 ILE A C 1
ATOM 904 O O . ILE A 1 118 ? 12.633 14.609 -3.287 1 98.75 118 ILE A O 1
ATOM 908 N N . CYS A 1 119 ? 14.461 13.938 -4.379 1 98.56 119 CYS A N 1
ATOM 909 C CA . CYS A 1 119 ? 14.359 15.008 -5.367 1 98.56 119 CYS A CA 1
ATOM 910 C C . CYS A 1 119 ? 13.203 14.758 -6.324 1 98.56 119 CYS A C 1
ATOM 912 O O . CYS A 1 119 ? 12.547 13.719 -6.254 1 98.56 119 CYS A O 1
ATOM 914 N N . ASP A 1 120 ? 12.945 15.742 -7.23 1 98.44 120 ASP A N 1
ATOM 915 C CA . ASP A 1 120 ? 11.812 15.688 -8.148 1 98.44 120 ASP A CA 1
ATOM 916 C C . ASP A 1 120 ? 11.945 14.516 -9.117 1 98.44 120 ASP A C 1
ATOM 918 O O . ASP A 1 120 ? 13.047 14.203 -9.578 1 98.44 120 ASP A O 1
ATOM 922 N N . GLY A 1 121 ? 10.82 13.875 -9.453 1 97.75 121 GLY A N 1
ATOM 923 C CA . GLY A 1 121 ? 10.742 12.969 -10.586 1 97.75 121 GLY A CA 1
ATOM 924 C C . GLY A 1 121 ? 11.227 11.562 -10.266 1 97.75 121 GLY A C 1
ATOM 925 O O . GLY A 1 121 ? 11.422 10.75 -11.164 1 97.75 121 GLY A O 1
ATOM 926 N N . VAL A 1 122 ? 11.445 11.242 -9.023 1 98.25 122 VAL A N 1
ATOM 927 C CA . VAL A 1 122 ? 11.961 9.945 -8.609 1 98.25 122 VAL A CA 1
ATOM 928 C C . VAL A 1 122 ? 10.82 8.93 -8.547 1 98.25 122 VAL A C 1
ATOM 930 O O . VAL A 1 122 ? 9.688 9.281 -8.203 1 98.25 122 VAL A O 1
ATOM 933 N N . VAL A 1 123 ? 11.164 7.719 -8.914 1 98.38 123 VAL A N 1
ATOM 934 C CA . VAL A 1 123 ? 10.281 6.574 -8.703 1 98.38 123 VAL A CA 1
ATOM 935 C C . VAL A 1 123 ? 10.883 5.641 -7.656 1 98.38 123 VAL A C 1
ATOM 937 O O . VAL A 1 123 ? 12.039 5.227 -7.777 1 98.38 123 VAL A O 1
ATOM 940 N N . ILE A 1 124 ? 10.141 5.348 -6.605 1 98.56 124 ILE A N 1
ATOM 941 C CA . ILE A 1 124 ? 10.523 4.344 -5.617 1 98.56 124 ILE A CA 1
ATOM 942 C C . ILE A 1 124 ? 9.742 3.053 -5.871 1 98.56 124 ILE A C 1
ATOM 944 O O . ILE A 1 124 ? 8.516 3.061 -5.918 1 98.56 124 ILE A O 1
ATOM 948 N N . GLY A 1 125 ? 10.422 1.998 -6.043 1 97.75 125 GLY A N 1
ATOM 949 C CA . GLY A 1 125 ? 9.773 0.715 -6.266 1 97.75 125 GLY A CA 1
ATOM 950 C C . GLY A 1 125 ? 8.953 0.247 -5.082 1 97.75 125 GLY A C 1
ATOM 951 O O . GLY A 1 125 ? 9.234 0.615 -3.939 1 97.75 125 GLY A O 1
ATOM 952 N N . ALA A 1 126 ? 7.938 -0.576 -5.371 1 97.81 126 ALA A N 1
ATOM 953 C CA . ALA A 1 126 ? 7.102 -1.146 -4.316 1 97.81 126 ALA A CA 1
ATOM 954 C C . ALA A 1 126 ? 7.938 -1.953 -3.33 1 97.81 126 ALA A C 1
ATOM 956 O O . ALA A 1 126 ? 8.898 -2.617 -3.721 1 97.81 126 ALA A O 1
ATOM 957 N N . GLY A 1 127 ? 7.539 -1.833 -1.984 1 98.25 127 GLY A N 1
ATOM 958 C CA . GLY A 1 127 ? 8.172 -2.605 -0.929 1 98.25 127 GLY A CA 1
ATOM 959 C C . GLY A 1 127 ? 9.578 -2.131 -0.608 1 98.25 127 GLY A C 1
ATOM 960 O O . GLY A 1 127 ? 10.281 -2.75 0.196 1 98.25 127 GLY A O 1
ATOM 961 N N . SER A 1 128 ? 10.016 -1.077 -1.19 1 98.44 128 SER A N 1
ATOM 962 C CA . SER A 1 128 ? 11.375 -0.599 -0.984 1 98.44 128 SER A CA 1
ATOM 963 C C . SER A 1 128 ? 11.516 0.104 0.362 1 98.44 128 SER A C 1
ATOM 965 O O . SER A 1 128 ? 10.523 0.548 0.944 1 98.44 128 SER A O 1
ATOM 967 N N . VAL A 1 129 ? 12.688 0.168 0.841 1 98.62 129 VAL A N 1
ATOM 968 C CA . VAL A 1 129 ? 13.023 0.957 2.02 1 98.62 129 VAL A CA 1
ATOM 969 C C . VAL A 1 129 ? 14.07 2.01 1.656 1 98.62 129 VAL A C 1
ATOM 971 O O . VAL A 1 129 ? 15.195 1.675 1.288 1 98.62 129 VAL A O 1
ATOM 974 N N . VAL A 1 130 ? 13.703 3.246 1.747 1 98.62 130 VAL A N 1
ATOM 975 C CA . VAL A 1 130 ? 14.609 4.352 1.432 1 98.62 130 VAL A CA 1
ATOM 976 C C . VAL A 1 130 ? 15.281 4.848 2.709 1 98.62 130 VAL A C 1
ATOM 978 O O . VAL A 1 130 ? 14.633 5.434 3.574 1 98.62 130 VAL A O 1
ATOM 981 N N . THR A 1 131 ? 16.562 4.723 2.775 1 97.62 131 THR A N 1
ATOM 982 C CA . THR A 1 131 ? 17.281 4.988 4.023 1 97.62 131 THR A CA 1
ATOM 983 C C . THR A 1 131 ? 18.188 6.195 3.873 1 97.62 131 THR A C 1
ATOM 985 O O . THR A 1 131 ? 18.719 6.711 4.863 1 97.62 131 THR A O 1
ATOM 988 N N . LYS A 1 132 ? 18.391 6.598 2.646 1 97.75 132 LYS A N 1
ATOM 989 C CA . LYS A 1 132 ? 19.234 7.754 2.361 1 97.75 132 LYS A CA 1
ATOM 990 C C . LYS A 1 132 ? 18.562 8.703 1.382 1 97.75 132 LYS A C 1
ATOM 992 O O . LYS A 1 132 ? 17.719 8.281 0.578 1 97.75 132 LYS A O 1
ATOM 997 N N . SER A 1 133 ? 19 9.898 1.455 1 98.56 133 SER A N 1
ATOM 998 C CA . SER A 1 133 ? 18.438 10.898 0.56 1 98.56 133 SER A CA 1
ATOM 999 C C . SER A 1 133 ? 18.766 10.594 -0.896 1 98.56 133 SER A C 1
ATOM 1001 O O . SER A 1 133 ? 19.844 10.078 -1.199 1 98.56 133 SER A O 1
ATOM 1003 N N . ILE A 1 134 ? 17.859 10.906 -1.765 1 98.62 134 ILE A N 1
ATOM 1004 C CA . ILE A 1 134 ? 18 10.672 -3.197 1 98.62 134 ILE A CA 1
ATOM 1005 C C . ILE A 1 134 ? 18.062 12.008 -3.934 1 98.62 134 ILE A C 1
ATOM 1007 O O . ILE A 1 134 ? 17.109 12.781 -3.912 1 98.62 134 ILE A O 1
ATOM 1011 N N . THR A 1 135 ? 19.141 12.242 -4.57 1 98.12 135 THR A N 1
ATOM 1012 C CA . THR A 1 135 ? 19.359 13.531 -5.215 1 98.12 135 THR A CA 1
ATOM 1013 C C . THR A 1 135 ? 19.344 13.391 -6.734 1 98.12 135 THR A C 1
ATOM 1015 O O . THR A 1 135 ? 19.453 14.375 -7.461 1 98.12 135 THR A O 1
ATOM 1018 N N . GLU A 1 136 ? 19.203 12.125 -7.172 1 97.12 136 GLU A N 1
ATOM 1019 C CA . GLU A 1 136 ? 19.203 11.867 -8.609 1 97.12 136 GLU A CA 1
ATOM 1020 C C . GLU A 1 136 ? 17.906 11.188 -9.055 1 97.12 136 GLU A C 1
ATOM 1022 O O . GLU A 1 136 ? 17.484 10.203 -8.445 1 97.12 136 GLU A O 1
ATOM 1027 N N . LYS A 1 137 ? 17.391 11.742 -10.164 1 96.75 137 LYS A N 1
ATOM 1028 C CA . LYS A 1 137 ? 16.188 11.172 -10.75 1 96.75 137 LYS A CA 1
ATOM 1029 C C . LYS A 1 137 ? 16.438 9.75 -11.25 1 96.75 137 LYS A C 1
ATOM 1031 O O . LYS A 1 137 ? 17.484 9.469 -11.828 1 96.75 137 LYS A O 1
ATOM 1036 N N . GLY A 1 138 ? 15.469 8.906 -11.102 1 97.06 138 GLY A N 1
ATOM 1037 C CA . GLY A 1 138 ? 15.562 7.52 -11.523 1 97.06 138 GLY A CA 1
ATOM 1038 C C . GLY A 1 138 ? 14.594 6.609 -10.789 1 97.06 138 GLY A C 1
ATOM 1039 O O . GLY A 1 138 ? 13.734 7.078 -10.047 1 97.06 138 GLY A O 1
ATOM 1040 N N . VAL A 1 139 ? 14.695 5.363 -11.18 1 97.62 139 VAL A N 1
ATOM 1041 C CA . VAL A 1 139 ? 13.945 4.324 -10.477 1 97.62 139 VAL A CA 1
ATOM 1042 C C . VAL A 1 139 ? 14.828 3.693 -9.398 1 97.62 139 VAL A C 1
ATOM 1044 O O . VAL A 1 139 ? 15.898 3.162 -9.695 1 97.62 139 VAL A O 1
ATOM 1047 N N . TRP A 1 140 ? 14.398 3.82 -8.18 1 98.25 140 TRP A N 1
ATOM 1048 C CA . TRP A 1 140 ? 15.086 3.268 -7.023 1 98.25 140 TRP A CA 1
ATOM 1049 C C . TRP A 1 140 ? 14.281 2.143 -6.387 1 98.25 140 TRP A C 1
ATOM 1051 O O . TRP A 1 140 ? 13.055 2.256 -6.242 1 98.25 140 TRP A O 1
ATOM 1061 N N . ALA A 1 141 ? 14.906 1.073 -6.051 1 97.75 141 ALA A N 1
ATOM 1062 C CA . ALA A 1 141 ? 14.164 -0.041 -5.461 1 97.75 141 ALA A CA 1
ATOM 1063 C C . ALA A 1 141 ? 15.078 -0.907 -4.598 1 97.75 141 ALA A C 1
ATOM 1065 O O . ALA A 1 141 ? 16.297 -0.822 -4.699 1 97.75 141 ALA A O 1
ATOM 1066 N N . GLY A 1 142 ? 14.375 -1.669 -3.672 1 97.19 142 GLY A N 1
ATOM 1067 C CA . GLY A 1 142 ? 15.102 -2.6 -2.822 1 97.19 142 GLY A CA 1
ATOM 1068 C C . GLY A 1 142 ? 15.133 -2.174 -1.366 1 97.19 142 GLY A C 1
ATOM 1069 O O . GLY A 1 142 ? 14.531 -1.167 -0.993 1 97.19 142 GLY A O 1
ATOM 1070 N N . ASN A 1 143 ? 15.828 -2.994 -0.53 1 97.62 143 ASN A N 1
ATOM 1071 C CA . ASN A 1 143 ? 16.031 -2.76 0.895 1 97.62 143 ASN A CA 1
ATOM 1072 C C . ASN A 1 143 ? 17.469 -3.059 1.313 1 97.62 143 ASN A C 1
ATOM 1074 O O . ASN A 1 143 ? 17.812 -4.215 1.559 1 97.62 143 ASN A O 1
ATOM 1078 N N . PRO A 1 144 ? 18.156 -2.047 1.345 1 97.69 144 PRO A N 1
ATOM 1079 C CA . PRO A 1 144 ? 17.844 -0.639 1.104 1 97.69 144 PRO A CA 1
ATOM 1080 C C . PRO A 1 144 ? 17.656 -0.321 -0.377 1 97.69 144 PRO A C 1
ATOM 1082 O O . PRO A 1 144 ? 18.141 -1.052 -1.237 1 97.69 144 PRO A O 1
ATOM 1085 N N . ALA A 1 145 ? 16.922 0.763 -0.625 1 98 145 ALA A N 1
ATOM 1086 C CA . ALA A 1 145 ? 16.688 1.178 -2.004 1 98 145 ALA A CA 1
ATOM 1087 C C . ALA A 1 145 ? 17.984 1.623 -2.676 1 98 145 ALA A C 1
ATOM 1089 O O . ALA A 1 145 ? 18.781 2.352 -2.082 1 98 145 ALA A O 1
ATOM 1090 N N . ARG A 1 146 ? 18.125 1.192 -3.869 1 98 146 ARG A N 1
ATOM 1091 C CA . ARG A 1 146 ? 19.25 1.576 -4.73 1 98 146 ARG A CA 1
ATOM 1092 C C . ARG A 1 146 ? 18.766 1.963 -6.121 1 98 146 ARG A C 1
ATOM 1094 O O . ARG A 1 146 ? 17.656 1.597 -6.52 1 98 146 ARG A O 1
ATOM 1101 N N . LEU A 1 147 ? 19.656 2.67 -6.797 1 97.69 147 LEU A N 1
ATOM 1102 C CA . LEU A 1 147 ? 19.312 3.076 -8.156 1 97.69 147 LEU A CA 1
ATOM 1103 C C . LEU A 1 147 ? 19.25 1.869 -9.086 1 97.69 147 LEU A C 1
ATOM 1105 O O . LEU A 1 147 ? 20.234 1.132 -9.211 1 97.69 147 LEU A O 1
ATOM 1109 N N . LEU A 1 148 ? 18.219 1.679 -9.727 1 95.56 148 LEU A N 1
ATOM 1110 C CA . LEU A 1 148 ? 18.062 0.581 -10.672 1 95.56 148 LEU A CA 1
ATOM 1111 C C . LEU A 1 148 ? 18.234 1.072 -12.109 1 95.56 148 LEU A C 1
ATOM 1113 O O . LEU A 1 148 ? 18.859 0.392 -12.93 1 95.56 148 LEU A O 1
ATOM 1117 N N . ARG A 1 149 ? 17.625 2.191 -12.344 1 93.44 149 ARG A N 1
ATOM 1118 C CA . ARG A 1 149 ? 17.688 2.74 -13.695 1 93.44 149 ARG A CA 1
ATOM 1119 C C . ARG A 1 149 ? 17.438 4.242 -13.695 1 93.44 149 ARG A C 1
ATOM 1121 O O . ARG A 1 149 ? 16.625 4.734 -12.898 1 93.44 149 ARG A O 1
ATOM 1128 N N . ARG A 1 150 ? 18.031 4.988 -14.672 1 91.44 150 ARG A N 1
ATOM 1129 C CA . ARG A 1 150 ? 17.812 6.422 -14.828 1 91.44 150 ARG A CA 1
ATOM 1130 C C . ARG A 1 150 ? 16.562 6.703 -15.664 1 91.44 150 ARG A C 1
ATOM 1132 O O . ARG A 1 150 ? 16.156 5.867 -16.469 1 91.44 150 ARG A O 1
ATOM 1139 N N . LEU A 1 151 ? 15.883 7.789 -15.43 1 87.62 151 LEU A N 1
ATOM 1140 C CA . LEU A 1 151 ? 14.719 8.258 -16.188 1 87.62 151 LEU A CA 1
ATOM 1141 C C . LEU A 1 151 ? 15.07 9.492 -17 1 87.62 151 LEU A C 1
ATOM 1143 O O . LEU A 1 151 ? 15.938 10.281 -16.609 1 87.62 151 LEU A O 1
ATOM 1147 N N . MET B 1 1 ? -14.016 23.281 1.87 1 86.44 1 MET B N 1
ATOM 1148 C CA . MET B 1 1 ? -14.125 22.078 2.697 1 86.44 1 MET B CA 1
ATOM 1149 C C . MET B 1 1 ? -13.906 20.828 1.862 1 86.44 1 MET B C 1
ATOM 1151 O O . MET B 1 1 ? -14.32 20.766 0.702 1 86.44 1 MET B O 1
ATOM 1155 N N . PRO B 1 2 ? -13.133 19.797 2.484 1 90.5 2 PRO B N 1
ATOM 1156 C CA . PRO B 1 2 ? -12.938 18.594 1.688 1 90.5 2 PRO B CA 1
ATOM 1157 C C . PRO B 1 2 ? -14.234 17.797 1.486 1 90.5 2 PRO B C 1
ATOM 1159 O O . PRO B 1 2 ? -15.172 17.938 2.273 1 90.5 2 PRO B O 1
ATOM 1162 N N . GLU B 1 3 ? -14.367 17.156 0.312 1 95.5 3 GLU B N 1
ATOM 1163 C CA . GLU B 1 3 ? -15.422 16.156 0.119 1 95.5 3 GLU B CA 1
ATOM 1164 C C . GLU B 1 3 ? -15.094 14.859 0.847 1 95.5 3 GLU B C 1
ATOM 1166 O O . GLU B 1 3 ? -14.039 14.266 0.623 1 95.5 3 GLU B O 1
ATOM 1171 N N . LEU B 1 4 ? -15.961 14.438 1.791 1 96.5 4 LEU B N 1
ATOM 1172 C CA . LEU B 1 4 ? -15.781 13.18 2.516 1 96.5 4 LEU B CA 1
ATOM 1173 C C . LEU B 1 4 ? -16.609 12.062 1.888 1 96.5 4 LEU B C 1
ATOM 1175 O O . LEU B 1 4 ? -17.781 12.266 1.559 1 96.5 4 LEU B O 1
ATOM 1179 N N . ARG B 1 5 ? -16.016 10.945 1.58 1 96.44 5 ARG B N 1
ATOM 1180 C CA . ARG B 1 5 ? -16.688 9.742 1.084 1 96.44 5 ARG B CA 1
ATOM 1181 C C . ARG B 1 5 ? -16.469 8.562 2.031 1 96.44 5 ARG B C 1
ATOM 1183 O O . ARG B 1 5 ? -15.461 8.508 2.734 1 96.44 5 ARG B O 1
ATOM 1190 N N . ASP B 1 6 ? -17.391 7.559 1.973 1 95.88 6 ASP B N 1
ATOM 1191 C CA . ASP B 1 6 ? -17.297 6.434 2.9 1 95.88 6 ASP B CA 1
ATOM 1192 C C . ASP B 1 6 ? -16.953 5.141 2.168 1 95.88 6 ASP B C 1
ATOM 1194 O O . ASP B 1 6 ? -17.422 4.91 1.051 1 95.88 6 ASP B O 1
ATOM 1198 N N . THR B 1 7 ? -16.188 4.309 2.812 1 96.44 7 THR B N 1
ATOM 1199 C CA . THR B 1 7 ? -15.977 2.947 2.332 1 96.44 7 THR B CA 1
ATOM 1200 C C . THR B 1 7 ? -17.266 2.135 2.422 1 96.44 7 THR B C 1
ATOM 1202 O O . THR B 1 7 ? -18.203 2.521 3.125 1 96.44 7 THR B O 1
ATOM 1205 N N . GLY B 1 8 ? -17.188 0.98 1.755 1 96.88 8 GLY B N 1
ATOM 1206 C CA . GLY B 1 8 ? -18.297 0.052 1.807 1 96.88 8 GLY B CA 1
ATOM 1207 C C . GLY B 1 8 ? -18.125 -1.145 0.89 1 96.88 8 GLY B C 1
ATOM 1208 O O . GLY B 1 8 ? -17.078 -1.296 0.251 1 96.88 8 GLY B O 1
ATOM 1209 N N . VAL B 1 9 ? -19.078 -2.018 0.989 1 97.44 9 VAL B N 1
ATOM 1210 C CA . VAL B 1 9 ? -19.156 -3.193 0.128 1 97.44 9 VAL B CA 1
ATOM 1211 C C . VAL B 1 9 ? -20.203 -2.967 -0.954 1 97.44 9 VAL B C 1
ATOM 1213 O O . VAL B 1 9 ? -21.406 -2.867 -0.656 1 97.44 9 VAL B O 1
ATOM 1216 N N . ARG B 1 10 ? -19.672 -2.773 -2.131 1 98 10 ARG B N 1
ATOM 1217 C CA . ARG B 1 10 ? -20.547 -2.389 -3.227 1 98 10 ARG B CA 1
ATOM 1218 C C . ARG B 1 10 ? -20.406 -3.338 -4.41 1 98 10 ARG B C 1
ATOM 1220 O O . ARG B 1 10 ? -19.297 -3.533 -4.922 1 98 10 ARG B O 1
ATOM 1227 N N . ASN B 1 11 ? -21.469 -3.938 -4.922 1 98.38 11 ASN B N 1
ATOM 1228 C CA . ASN B 1 11 ? -21.484 -4.785 -6.113 1 98.38 11 ASN B CA 1
ATOM 1229 C C . ASN B 1 11 ? -20.516 -5.953 -5.984 1 98.38 11 ASN B C 1
ATOM 1231 O O . ASN B 1 11 ? -19.688 -6.176 -6.871 1 98.38 11 ASN B O 1
ATOM 1235 N N . VAL B 1 12 ? -20.625 -6.727 -4.938 1 98.69 12 VAL B N 1
ATOM 1236 C CA . VAL B 1 12 ? -19.781 -7.895 -4.684 1 98.69 12 VAL B CA 1
ATOM 1237 C C . VAL B 1 12 ? -20.609 -9.172 -4.82 1 98.69 12 VAL B C 1
ATOM 1239 O O . VAL B 1 12 ? -21.641 -9.32 -4.16 1 98.69 12 VAL B O 1
ATOM 1242 N N . VAL B 1 13 ? -20.203 -10.039 -5.738 1 98.69 13 VAL B N 1
ATOM 1243 C CA . VAL B 1 13 ? -20.844 -11.344 -5.895 1 98.69 13 VAL B CA 1
ATOM 1244 C C . VAL B 1 13 ? -20.203 -12.344 -4.934 1 98.69 13 VAL B C 1
ATOM 1246 O O . VAL B 1 13 ? -19 -12.578 -4.977 1 98.69 13 VAL B O 1
ATOM 1249 N N . CYS B 1 14 ? -20.969 -12.992 -4.109 1 98.44 14 CYS B N 1
ATOM 1250 C CA . CYS B 1 14 ? -20.422 -13.883 -3.088 1 98.44 14 CYS B CA 1
ATOM 1251 C C . CYS B 1 14 ? -21.016 -15.289 -3.221 1 98.44 14 CYS B C 1
ATOM 1253 O O . CYS B 1 14 ? -22.188 -15.445 -3.574 1 98.44 14 CYS B O 1
ATOM 1255 N N . GLY B 1 15 ? -20.125 -16.266 -2.947 1 98.62 15 GLY B N 1
ATOM 1256 C CA . GLY B 1 15 ? -20.609 -17.609 -2.725 1 98.62 15 GLY B CA 1
ATOM 1257 C C . GLY B 1 15 ? -21.266 -17.797 -1.369 1 98.62 15 GLY B C 1
ATOM 1258 O O . GLY B 1 15 ? -21.75 -16.828 -0.776 1 98.62 15 GLY B O 1
ATOM 1259 N N . GLU B 1 16 ? -21.266 -19.062 -0.919 1 98.75 16 GLU B N 1
ATOM 1260 C CA . GLU B 1 16 ? -21.891 -19.391 0.355 1 98.75 16 GLU B CA 1
ATOM 1261 C C . GLU B 1 16 ? -20.953 -19.125 1.524 1 98.75 16 GLU B C 1
ATOM 1263 O O . GLU B 1 16 ? -19.734 -19.297 1.399 1 98.75 16 GLU B O 1
ATOM 1268 N N . ASN B 1 17 ? -21.453 -18.656 2.672 1 98.81 17 ASN B N 1
ATOM 1269 C CA . ASN B 1 17 ? -20.781 -18.547 3.957 1 98.81 17 ASN B CA 1
ATOM 1270 C C . ASN B 1 17 ? -19.609 -17.562 3.893 1 98.81 17 ASN B C 1
ATOM 1272 O O . ASN B 1 17 ? -18.547 -17.812 4.473 1 98.81 17 ASN B O 1
ATOM 1276 N N . VAL B 1 18 ? -19.719 -16.594 3.17 1 98.81 18 VAL B N 1
ATOM 1277 C CA . VAL B 1 18 ? -18.703 -15.539 3.117 1 98.81 18 VAL B CA 1
ATOM 1278 C C . VAL B 1 18 ? -18.859 -14.617 4.324 1 98.81 18 VAL B C 1
ATOM 1280 O O . VAL B 1 18 ? -19.984 -14.266 4.707 1 98.81 18 VAL B O 1
ATOM 1283 N N . VAL B 1 19 ? -17.75 -14.25 4.98 1 98.88 19 VAL B N 1
ATOM 1284 C CA . VAL B 1 19 ? -17.75 -13.328 6.113 1 98.88 19 VAL B CA 1
ATOM 1285 C C . VAL B 1 19 ? -16.844 -12.141 5.812 1 98.88 19 VAL B C 1
ATOM 1287 O O . VAL B 1 19 ? -15.68 -12.32 5.438 1 98.88 19 VAL B O 1
ATOM 1290 N N . ILE B 1 20 ? -17.344 -10.938 5.957 1 98.75 20 ILE B N 1
ATOM 1291 C CA . ILE B 1 20 ? -16.594 -9.695 5.773 1 98.75 20 ILE B CA 1
ATOM 1292 C C . ILE B 1 20 ? -16.688 -8.844 7.039 1 98.75 20 ILE B C 1
ATOM 1294 O O . ILE B 1 20 ? -17.781 -8.461 7.461 1 98.75 20 ILE B O 1
ATOM 1298 N N . TYR B 1 21 ? -15.609 -8.508 7.656 1 98.62 21 TYR B N 1
ATOM 1299 C CA . TYR B 1 21 ? -15.578 -7.633 8.82 1 98.62 21 TYR B CA 1
ATOM 1300 C C . TYR B 1 21 ? -15.438 -6.176 8.406 1 98.62 21 TYR B C 1
ATOM 1302 O O . TYR B 1 21 ? -14.562 -5.836 7.598 1 98.62 21 TYR B O 1
ATOM 1310 N N . GLN B 1 22 ? -16.219 -5.328 9 1 97.25 22 GLN B N 1
ATOM 1311 C CA . GLN B 1 22 ? -16.219 -3.902 8.695 1 97.25 22 GLN B CA 1
ATOM 1312 C C . GLN B 1 22 ? -15.375 -3.129 9.703 1 97.25 22 GLN B C 1
ATOM 1314 O O . GLN B 1 22 ? -15.242 -3.541 10.859 1 97.25 22 GLN B O 1
ATOM 1319 N N . PRO B 1 23 ? -14.727 -1.899 9.328 1 97.69 23 PRO B N 1
ATOM 1320 C CA . PRO B 1 23 ? -14.859 -1.312 7.992 1 97.69 23 PRO B CA 1
ATOM 1321 C C . PRO B 1 23 ? -14.008 -2.031 6.945 1 97.69 23 PRO B C 1
ATOM 1323 O O . PRO B 1 23 ? -12.93 -2.531 7.258 1 97.69 23 PRO B O 1
ATOM 1326 N N . ALA B 1 24 ? -14.531 -2.189 5.758 1 98.5 24 ALA B N 1
ATOM 1327 C CA . ALA B 1 24 ? -13.867 -2.723 4.57 1 98.5 24 ALA B CA 1
ATOM 1328 C C . ALA B 1 24 ? -14.336 -2.004 3.309 1 98.5 24 ALA B C 1
ATOM 1330 O O . ALA B 1 24 ? -15.414 -1.395 3.297 1 98.5 24 ALA B O 1
ATOM 1331 N N . ASN B 1 25 ? -13.492 -1.921 2.32 1 98.81 25 ASN B N 1
ATOM 1332 C CA . ASN B 1 25 ? -13.82 -1.299 1.042 1 98.81 25 ASN B CA 1
ATOM 1333 C C . ASN B 1 25 ? -13.734 -2.299 -0.107 1 98.81 25 ASN B C 1
ATOM 1335 O O . ASN B 1 25 ? -12.664 -2.492 -0.69 1 98.81 25 ASN B O 1
ATOM 1339 N N . LEU B 1 26 ? -14.789 -2.951 -0.451 1 98.81 26 LEU B N 1
ATOM 1340 C CA . LEU B 1 26 ? -14.883 -3.924 -1.533 1 98.81 26 LEU B CA 1
ATOM 1341 C C . LEU B 1 26 ? -15.875 -3.469 -2.598 1 98.81 26 LEU B C 1
ATOM 1343 O O . LEU B 1 26 ? -16.984 -3.066 -2.277 1 98.81 26 LEU B O 1
ATOM 1347 N N . TYR B 1 27 ? -15.477 -3.498 -3.857 1 98.69 27 TYR B N 1
ATOM 1348 C CA . TYR B 1 27 ? -16.438 -3.109 -4.887 1 98.69 27 TYR B CA 1
ATOM 1349 C C . TYR B 1 27 ? -16.156 -3.83 -6.199 1 98.69 27 TYR B C 1
ATOM 1351 O O . TYR B 1 27 ? -14.984 -4.062 -6.547 1 98.69 27 TYR B O 1
ATOM 1359 N N . ASP B 1 28 ? -17.188 -4.328 -6.863 1 98.69 28 ASP B N 1
ATOM 1360 C CA . ASP B 1 28 ? -17.172 -4.879 -8.219 1 98.69 28 ASP B CA 1
ATOM 1361 C C . ASP B 1 28 ? -16.219 -6.066 -8.312 1 98.69 28 ASP B C 1
ATOM 1363 O O . ASP B 1 28 ? -15.422 -6.156 -9.25 1 98.69 28 ASP B O 1
ATOM 1367 N N . CYS B 1 29 ? -16.297 -6.965 -7.27 1 98.62 29 CYS B N 1
ATOM 1368 C CA . CYS B 1 29 ? -15.43 -8.141 -7.234 1 98.62 29 CYS B CA 1
ATOM 1369 C C . CYS B 1 29 ? -16.219 -9.391 -6.895 1 98.62 29 CYS B C 1
ATOM 1371 O O . CYS B 1 29 ? -17.453 -9.336 -6.738 1 98.62 29 CYS B O 1
ATOM 1373 N N . GLN B 1 30 ? -15.602 -10.57 -6.957 1 98.94 30 GLN B N 1
ATOM 1374 C CA . GLN B 1 30 ? -16.25 -11.852 -6.723 1 98.94 30 GLN B CA 1
ATOM 1375 C C . GLN B 1 30 ? -15.539 -12.641 -5.625 1 98.94 30 GLN B C 1
ATOM 1377 O O . GLN B 1 30 ? -14.312 -12.766 -5.641 1 98.94 30 GLN B O 1
ATOM 1382 N N . LEU B 1 31 ? -16.281 -13.164 -4.672 1 98.94 31 LEU B N 1
ATOM 1383 C CA . LEU B 1 31 ? -15.781 -13.977 -3.572 1 98.94 31 LEU B CA 1
ATOM 1384 C C . LEU B 1 31 ? -16.422 -15.359 -3.584 1 98.94 31 LEU B C 1
ATOM 1386 O O . LEU B 1 31 ? -17.641 -15.484 -3.572 1 98.94 31 LEU B O 1
ATOM 1390 N N . GLY B 1 32 ? -15.617 -16.406 -3.604 1 98.88 32 GLY B N 1
ATOM 1391 C CA . GLY B 1 32 ? -16.109 -17.781 -3.59 1 98.88 32 GLY B CA 1
ATOM 1392 C C . GLY B 1 32 ? -16.656 -18.203 -2.238 1 98.88 32 GLY B C 1
ATOM 1393 O O . GLY B 1 32 ? -16.672 -17.406 -1.295 1 98.88 32 GLY B O 1
ATOM 1394 N N . ASP B 1 33 ? -17.062 -19.531 -2.148 1 98.94 33 ASP B N 1
ATOM 1395 C CA . ASP B 1 33 ? -17.641 -20.078 -0.922 1 98.94 33 ASP B CA 1
ATOM 1396 C C . ASP B 1 33 ? -16.641 -20 0.231 1 98.94 33 ASP B C 1
ATOM 1398 O O . ASP B 1 33 ? -15.453 -20.25 0.044 1 98.94 33 ASP B O 1
ATOM 1402 N N . ASN B 1 34 ? -17.062 -19.594 1.417 1 98.88 34 ASN B N 1
ATOM 1403 C CA . ASN B 1 34 ? -16.328 -19.672 2.672 1 98.88 34 ASN B CA 1
ATOM 1404 C C . ASN B 1 34 ? -15.141 -18.703 2.693 1 98.88 34 ASN B C 1
ATOM 1406 O O . ASN B 1 34 ? -14.172 -18.922 3.414 1 98.88 34 ASN B O 1
ATOM 1410 N N . VAL B 1 35 ? -15.164 -17.734 1.866 1 98.94 35 VAL B N 1
ATOM 1411 C CA . VAL B 1 35 ? -14.117 -16.719 1.898 1 98.94 35 VAL B CA 1
ATOM 1412 C C . VAL B 1 35 ? -14.281 -15.844 3.141 1 98.94 35 VAL B C 1
ATOM 1414 O O . VAL B 1 35 ? -15.391 -15.445 3.486 1 98.94 35 VAL B O 1
ATOM 1417 N N . PHE B 1 36 ? -13.195 -15.609 3.809 1 98.94 36 PHE B N 1
ATOM 1418 C CA . PHE B 1 36 ? -13.109 -14.711 4.953 1 98.94 36 PHE B CA 1
ATOM 1419 C C . PHE B 1 36 ? -12.359 -13.438 4.582 1 98.94 36 PHE B C 1
ATOM 1421 O O . PHE B 1 36 ? -11.281 -13.5 3.98 1 98.94 36 PHE B O 1
ATOM 1428 N N . VAL B 1 37 ? -12.93 -12.297 4.926 1 98.94 37 VAL B N 1
ATOM 1429 C CA . VAL B 1 37 ? -12.273 -11.008 4.742 1 98.94 37 VAL B CA 1
ATOM 1430 C C . VAL B 1 37 ? -12.234 -10.25 6.07 1 98.94 37 VAL B C 1
ATOM 1432 O O . VAL B 1 37 ? -13.273 -9.891 6.617 1 98.94 37 VAL B O 1
ATOM 1435 N N . GLY B 1 38 ? -11.016 -9.984 6.555 1 98.81 38 GLY B N 1
ATOM 1436 C CA . GLY B 1 38 ? -10.844 -9.242 7.797 1 98.81 38 GLY B CA 1
ATOM 1437 C C . GLY B 1 38 ? -11.141 -7.762 7.652 1 98.81 38 GLY B C 1
ATOM 1438 O O . GLY B 1 38 ? -11.398 -7.281 6.547 1 98.81 38 GLY B O 1
ATOM 1439 N N . PRO B 1 39 ? -11.133 -7.031 8.789 1 98.62 39 PRO B N 1
ATOM 1440 C CA . PRO B 1 39 ? -11.422 -5.598 8.727 1 98.62 39 PRO B CA 1
ATOM 1441 C C . PRO B 1 39 ? -10.312 -4.805 8.039 1 98.62 39 PRO B C 1
ATOM 1443 O O . PRO B 1 39 ? -9.164 -5.254 7.988 1 98.62 39 PRO B O 1
ATOM 1446 N N . PHE B 1 40 ? -10.664 -3.664 7.453 1 98.62 40 PHE B N 1
ATOM 1447 C CA . PHE B 1 40 ? -9.766 -2.678 6.859 1 98.62 40 PHE B CA 1
ATOM 1448 C C . PHE B 1 40 ? -9.172 -3.199 5.555 1 98.62 40 PHE B C 1
ATOM 1450 O O . PHE B 1 40 ? -8.141 -2.703 5.094 1 98.62 40 PHE B O 1
ATOM 1457 N N . VAL B 1 41 ? -9.82 -4.238 5.031 1 98.88 41 VAL B N 1
ATOM 1458 C CA . VAL B 1 41 ? -9.375 -4.766 3.746 1 98.88 41 VAL B CA 1
ATOM 1459 C C . VAL B 1 41 ? -9.984 -3.941 2.613 1 98.88 41 VAL B C 1
ATOM 1461 O O . VAL B 1 41 ? -11.109 -3.455 2.725 1 98.88 41 VAL B O 1
ATOM 1464 N N . GLU B 1 42 ? -9.203 -3.701 1.624 1 98.94 42 GLU B N 1
ATOM 1465 C CA . GLU B 1 42 ? -9.695 -3.125 0.377 1 98.94 42 GLU B CA 1
ATOM 1466 C C . GLU B 1 42 ? -9.516 -4.09 -0.79 1 98.94 42 GLU B C 1
ATOM 1468 O O . GLU B 1 42 ? -8.414 -4.617 -0.998 1 98.94 42 GLU B O 1
ATOM 1473 N N . ILE B 1 43 ? -10.578 -4.43 -1.565 1 98.88 43 ILE B N 1
ATOM 1474 C CA . ILE B 1 43 ? -10.57 -5.242 -2.775 1 98.88 43 ILE B CA 1
ATOM 1475 C C . ILE B 1 43 ? -11.227 -4.473 -3.92 1 98.88 43 ILE B C 1
ATOM 1477 O O . ILE B 1 43 ? -12.391 -4.07 -3.824 1 98.88 43 ILE B O 1
ATOM 1481 N N . GLN B 1 44 ? -10.492 -4.254 -4.949 1 98.44 44 GLN B N 1
ATOM 1482 C CA . GLN B 1 44 ? -10.945 -3.396 -6.039 1 98.44 44 GLN B CA 1
ATOM 1483 C C . GLN B 1 44 ? -11.609 -4.215 -7.145 1 98.44 44 GLN B C 1
ATOM 1485 O O . GLN B 1 44 ? -11.719 -5.438 -7.035 1 98.44 44 GLN B O 1
ATOM 1490 N N . ARG B 1 45 ? -12.039 -3.529 -8.117 1 97.88 45 ARG B N 1
ATOM 1491 C CA . ARG B 1 45 ? -12.906 -4.094 -9.148 1 97.88 45 ARG B CA 1
ATOM 1492 C C . ARG B 1 45 ? -12.164 -5.145 -9.969 1 97.88 45 ARG B C 1
ATOM 1494 O O . ARG B 1 45 ? -10.938 -5.113 -10.062 1 97.88 45 ARG B O 1
ATOM 1501 N N . ASN B 1 46 ? -12.883 -6.074 -10.555 1 97.56 46 ASN B N 1
ATOM 1502 C CA . ASN B 1 46 ? -12.398 -7.094 -11.477 1 97.56 46 ASN B CA 1
ATOM 1503 C C . ASN B 1 46 ? -11.461 -8.078 -10.789 1 97.56 46 ASN B C 1
ATOM 1505 O O . ASN B 1 46 ? -10.492 -8.539 -11.391 1 97.56 46 ASN B O 1
ATOM 1509 N N . THR B 1 47 ? -11.672 -8.32 -9.547 1 98.44 47 THR B N 1
ATOM 1510 C CA . THR B 1 47 ? -10.891 -9.258 -8.75 1 98.44 47 THR B CA 1
ATOM 1511 C C . THR B 1 47 ? -11.727 -10.469 -8.359 1 98.44 47 THR B C 1
ATOM 1513 O O . THR B 1 47 ? -12.938 -10.359 -8.156 1 98.44 47 THR B O 1
ATOM 1516 N N . ARG B 1 48 ? -11.086 -11.594 -8.289 1 98.81 48 ARG B N 1
ATOM 1517 C CA . ARG B 1 48 ? -11.75 -12.844 -7.922 1 98.81 48 ARG B CA 1
ATOM 1518 C C . ARG B 1 48 ? -10.961 -13.578 -6.844 1 98.81 48 ARG B C 1
ATOM 1520 O O . ARG B 1 48 ? -9.758 -13.812 -6.996 1 98.81 48 ARG B O 1
ATOM 1527 N N . ILE B 1 49 ? -11.625 -13.977 -5.789 1 98.94 49 ILE B N 1
ATOM 1528 C CA . ILE B 1 49 ? -11.023 -14.75 -4.703 1 98.94 49 ILE B CA 1
ATOM 1529 C C . ILE B 1 49 ? -11.688 -16.125 -4.629 1 98.94 49 ILE B C 1
ATOM 1531 O O . ILE B 1 49 ? -12.906 -16.219 -4.469 1 98.94 49 ILE B O 1
ATOM 1535 N N . GLY B 1 50 ? -10.922 -17.156 -4.727 1 98.94 50 GLY B N 1
ATOM 1536 C CA . GLY B 1 50 ? -11.422 -18.516 -4.75 1 98.94 50 GLY B CA 1
ATOM 1537 C C . GLY B 1 50 ? -11.914 -19 -3.396 1 98.94 50 GLY B C 1
ATOM 1538 O O . GLY B 1 50 ? -11.562 -18.422 -2.363 1 98.94 50 GLY B O 1
ATOM 1539 N N . ALA B 1 51 ? -12.633 -20.094 -3.416 1 98.94 51 ALA B N 1
ATOM 1540 C CA . ALA B 1 51 ? -13.305 -20.656 -2.242 1 98.94 51 ALA B CA 1
ATOM 1541 C C . ALA B 1 51 ? -12.297 -21.016 -1.155 1 98.94 51 ALA B C 1
ATOM 1543 O O . ALA B 1 51 ? -11.18 -21.453 -1.453 1 98.94 51 ALA B O 1
ATOM 1544 N N . ASN B 1 52 ? -12.719 -20.812 0.111 1 98.94 52 ASN B N 1
ATOM 1545 C CA . ASN B 1 52 ? -11.977 -21.234 1.296 1 98.94 52 ASN B CA 1
ATOM 1546 C C . ASN B 1 52 ? -10.703 -20.422 1.485 1 98.94 52 ASN B C 1
ATOM 1548 O O . ASN B 1 52 ? -9.766 -20.875 2.152 1 98.94 52 ASN B O 1
ATOM 1552 N N . SER B 1 53 ? -10.602 -19.297 0.874 1 98.94 53 SER B N 1
ATOM 1553 C CA . SER B 1 53 ? -9.469 -18.406 1.052 1 98.94 53 SER B CA 1
ATOM 1554 C C . SER B 1 53 ? -9.742 -17.359 2.135 1 98.94 53 SER B C 1
ATOM 1556 O O . SER B 1 53 ? -10.891 -17 2.371 1 98.94 53 SER B O 1
ATOM 1558 N N . LYS B 1 54 ? -8.68 -16.953 2.809 1 98.94 54 LYS B N 1
ATOM 1559 C CA . LYS B 1 54 ? -8.758 -15.984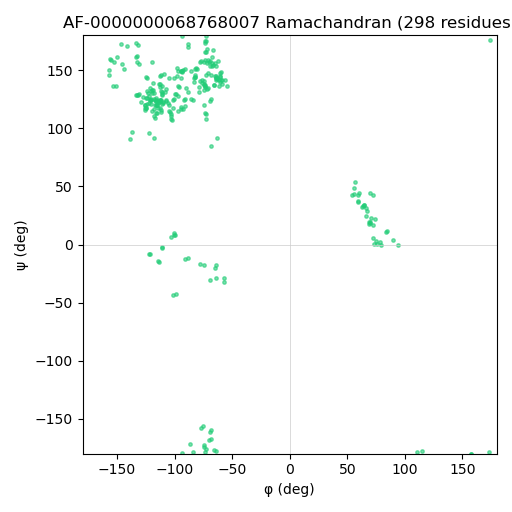 3.9 1 98.94 54 LYS B CA 1
ATOM 1560 C C . LYS B 1 54 ? -7.891 -14.766 3.621 1 98.94 54 LYS B C 1
ATOM 1562 O O . LYS B 1 54 ? -6.688 -14.891 3.393 1 98.94 54 LYS B O 1
ATOM 1567 N N . ILE B 1 55 ? -8.492 -13.648 3.6 1 98.94 55 ILE B N 1
ATOM 1568 C CA . ILE B 1 55 ? -7.809 -12.367 3.438 1 98.94 55 ILE B CA 1
ATOM 1569 C C . ILE B 1 55 ? -7.746 -11.641 4.777 1 98.94 55 ILE B C 1
ATOM 1571 O O . ILE B 1 55 ? -8.773 -11.195 5.297 1 98.94 55 ILE B O 1
ATOM 1575 N N . GLN B 1 56 ? -6.574 -11.422 5.336 1 98.94 56 GLN B N 1
ATOM 1576 C CA . GLN B 1 56 ? -6.434 -10.859 6.676 1 98.94 56 GLN B CA 1
ATOM 1577 C C . GLN B 1 56 ? -6.402 -9.336 6.633 1 98.94 56 GLN B C 1
ATOM 1579 O O . GLN B 1 56 ? -6.223 -8.742 5.566 1 98.94 56 GLN B O 1
ATOM 1584 N N . SER B 1 57 ? -6.488 -8.734 7.785 1 98.88 57 SER B N 1
ATOM 1585 C CA . SER B 1 57 ? -6.766 -7.312 7.965 1 98.88 57 SER B CA 1
ATOM 1586 C C . SER B 1 57 ? -5.695 -6.453 7.305 1 98.88 57 SER B C 1
ATOM 1588 O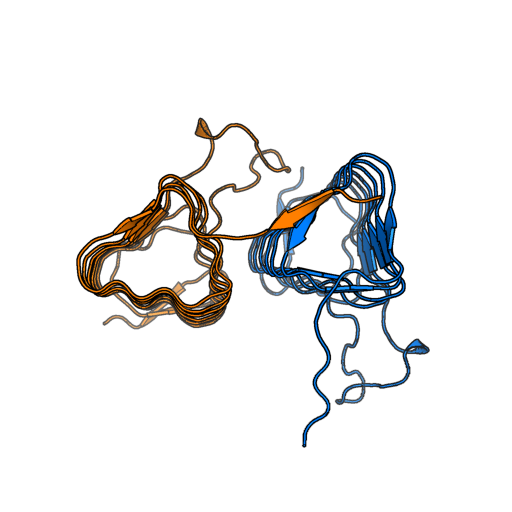 O . SER B 1 57 ? -4.52 -6.82 7.281 1 98.88 57 SER B O 1
ATOM 1590 N N . HIS B 1 58 ? -6.113 -5.254 6.793 1 98.81 58 HIS B N 1
ATOM 1591 C CA . HIS B 1 58 ? -5.262 -4.188 6.285 1 98.81 58 HIS B CA 1
ATOM 1592 C C . HIS B 1 58 ? -4.699 -4.539 4.91 1 98.81 58 HIS B C 1
ATOM 1594 O O 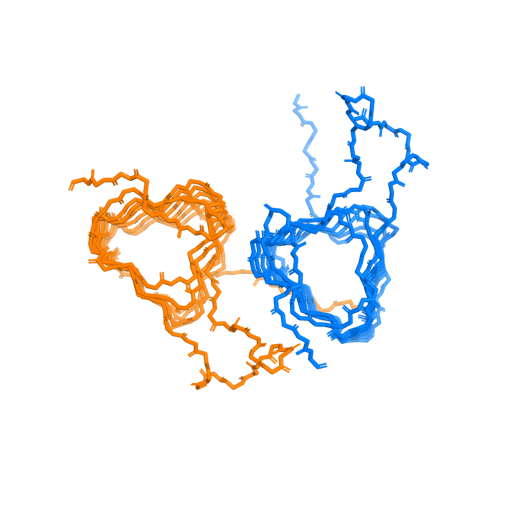. HIS B 1 58 ? -3.934 -3.764 4.332 1 98.81 58 HIS B O 1
ATOM 1600 N N . THR B 1 59 ? -5.082 -5.691 4.332 1 98.88 59 THR B N 1
ATOM 1601 C CA . THR B 1 59 ? -4.594 -6.109 3.023 1 98.88 59 THR B CA 1
ATOM 1602 C C . THR B 1 59 ? -5.293 -5.328 1.912 1 98.88 59 THR B C 1
ATOM 1604 O O . THR B 1 59 ? -6.484 -5.027 2.014 1 98.88 59 THR B O 1
ATOM 1607 N N . PHE B 1 60 ? -4.461 -4.961 0.929 1 98.94 60 PHE B N 1
ATOM 1608 C CA . PHE B 1 60 ? -4.957 -4.281 -0.262 1 98.94 60 PHE B CA 1
ATOM 1609 C C . PHE B 1 60 ? -4.809 -5.168 -1.492 1 98.94 60 PHE B C 1
ATOM 1611 O O . PHE B 1 60 ? -3.705 -5.617 -1.81 1 98.94 60 PHE B O 1
ATOM 1618 N N . ILE B 1 61 ? -5.957 -5.398 -2.201 1 98.88 61 ILE B N 1
ATOM 1619 C CA . ILE B 1 61 ? -5.973 -6.145 -3.453 1 98.88 61 ILE B CA 1
ATOM 1620 C C . ILE B 1 61 ? -6.469 -5.246 -4.586 1 98.88 61 ILE B C 1
ATOM 1622 O O . ILE B 1 61 ? -7.633 -4.848 -4.605 1 98.88 61 ILE B O 1
ATOM 1626 N N . CYS B 1 62 ? -5.586 -4.902 -5.496 1 97.88 62 CYS B N 1
ATOM 1627 C CA . CYS B 1 62 ? -5.879 -3.975 -6.578 1 97.88 62 CYS B CA 1
ATOM 1628 C C . CYS B 1 62 ? -6.742 -4.637 -7.648 1 97.88 62 CYS B C 1
ATOM 1630 O O . CYS B 1 62 ? -7.227 -5.754 -7.453 1 97.88 62 CYS B O 1
ATOM 1632 N N . GLU B 1 63 ? -6.969 -3.896 -8.742 1 97 63 GLU B N 1
ATOM 1633 C CA . GLU B 1 63 ? -7.773 -4.414 -9.844 1 97 63 GLU B CA 1
ATOM 1634 C C . GLU B 1 63 ? -7.031 -5.516 -10.602 1 97 63 GLU B C 1
ATOM 1636 O O . GLU B 1 63 ? -5.801 -5.496 -10.688 1 97 63 GLU B O 1
ATOM 1641 N N . TYR B 1 64 ? -7.789 -6.469 -11.117 1 97 64 TYR B N 1
ATOM 1642 C CA . TYR B 1 64 ? -7.301 -7.512 -12.016 1 97 64 TYR B CA 1
ATOM 1643 C C . TYR B 1 64 ? -6.402 -8.492 -11.273 1 97 64 TYR B C 1
ATOM 1645 O O . TYR B 1 64 ? -5.336 -8.867 -11.773 1 97 64 TYR B O 1
ATOM 1653 N N . VAL B 1 65 ? -6.816 -8.891 -10.102 1 98.5 65 VAL B N 1
ATOM 1654 C CA . VAL B 1 65 ? -6.16 -9.93 -9.328 1 98.5 65 VAL B CA 1
ATOM 1655 C C . VAL B 1 65 ? -7.062 -11.164 -9.242 1 98.5 65 VAL B C 1
ATOM 1657 O O . VAL B 1 65 ? -8.273 -11.039 -9.039 1 98.5 65 VAL B O 1
ATOM 1660 N N . THR B 1 66 ? -6.52 -12.305 -9.5 1 98.88 66 THR B N 1
ATOM 1661 C CA . THR B 1 66 ? -7.188 -13.578 -9.273 1 98.88 66 THR B CA 1
ATOM 1662 C C . THR B 1 66 ? -6.434 -14.406 -8.234 1 98.88 66 THR B C 1
ATOM 1664 O O . THR B 1 66 ? -5.254 -14.703 -8.414 1 98.88 66 THR B O 1
ATOM 1667 N N . ILE B 1 67 ? -7.062 -14.734 -7.18 1 98.94 67 ILE B N 1
ATOM 1668 C CA . ILE B 1 67 ? -6.516 -15.594 -6.133 1 98.94 67 ILE B CA 1
ATOM 1669 C C . ILE B 1 67 ? -7.25 -16.938 -6.125 1 98.94 67 ILE B C 1
ATOM 1671 O O . ILE B 1 67 ? -8.484 -16.969 -6.113 1 98.94 67 ILE B O 1
ATOM 1675 N N . GLY B 1 68 ? -6.539 -17.984 -6.152 1 98.88 68 GLY B N 1
ATOM 1676 C CA . GLY B 1 68 ? -7.105 -19.328 -6.203 1 98.88 68 GLY B CA 1
ATOM 1677 C C . GLY B 1 68 ? -7.816 -19.719 -4.926 1 98.88 68 GLY B C 1
ATOM 1678 O O . GLY B 1 68 ? -8.211 -18.859 -4.137 1 98.88 68 GLY B O 1
ATOM 1679 N N . GLN B 1 69 ? -7.984 -21.078 -4.727 1 98.94 69 GLN B N 1
ATOM 1680 C CA . GLN B 1 69 ? -8.703 -21.641 -3.592 1 98.94 69 GLN B CA 1
ATOM 1681 C C . GLN B 1 69 ? -7.754 -21.953 -2.441 1 98.94 69 GLN B C 1
ATOM 1683 O O . GLN B 1 69 ? -6.574 -22.25 -2.666 1 98.94 69 GLN B O 1
ATOM 1688 N N . ARG B 1 70 ? -8.289 -21.875 -1.209 1 98.94 70 ARG B N 1
ATOM 1689 C CA . ARG B 1 70 ? -7.586 -22.297 -0.005 1 98.94 70 ARG B CA 1
ATOM 1690 C C . ARG B 1 70 ? -6.285 -21.531 0.175 1 98.94 70 ARG B C 1
ATOM 1692 O O . ARG B 1 70 ? -5.25 -22.109 0.51 1 98.94 70 ARG B O 1
ATOM 1699 N N . CYS B 1 71 ? -6.336 -20.312 -0.154 1 98.94 71 CYS B N 1
ATOM 1700 C CA . CYS B 1 71 ? -5.184 -19.438 0.035 1 98.94 71 CYS B CA 1
ATOM 1701 C C . CYS B 1 71 ? -5.273 -18.688 1.36 1 98.94 71 CYS B C 1
ATOM 1703 O O . CYS B 1 71 ? -6.367 -18.484 1.889 1 98.94 71 CYS B O 1
ATOM 1705 N N . PHE B 1 72 ? -4.145 -18.391 1.924 1 98.94 72 PHE B N 1
ATOM 1706 C CA . PHE B 1 72 ? -4.004 -17.516 3.082 1 98.94 72 PHE B CA 1
ATOM 1707 C C . PHE B 1 72 ? -3.207 -16.266 2.723 1 98.94 72 PHE B C 1
ATOM 1709 O O . PHE B 1 72 ? -2.023 -16.344 2.389 1 98.94 72 PHE B O 1
ATOM 1716 N N . ILE B 1 73 ? -3.852 -15.156 2.742 1 98.94 73 ILE B N 1
ATOM 1717 C CA . ILE B 1 73 ? -3.217 -13.859 2.525 1 98.94 73 ILE B CA 1
ATOM 1718 C C . ILE B 1 73 ? -3.049 -13.141 3.861 1 98.94 73 ILE B C 1
ATOM 1720 O O . ILE B 1 73 ? -4.031 -12.703 4.469 1 98.94 73 ILE B O 1
ATOM 1724 N N . GLY B 1 74 ? -1.849 -12.953 4.312 1 98.88 74 GLY B N 1
ATOM 1725 C CA . GLY B 1 74 ? -1.547 -12.391 5.621 1 98.88 74 GLY B CA 1
ATOM 1726 C C . GLY B 1 74 ? -1.97 -10.938 5.758 1 98.88 74 GLY B C 1
ATOM 1727 O O . GLY B 1 74 ? -2.6 -10.383 4.855 1 98.88 74 GLY B O 1
ATOM 1728 N N . HIS B 1 75 ? -1.646 -10.32 6.953 1 98.88 75 HIS B N 1
ATOM 1729 C CA . HIS B 1 75 ? -2.023 -8.945 7.27 1 98.88 75 HIS B CA 1
ATOM 1730 C C . HIS B 1 75 ? -1.161 -7.949 6.504 1 98.88 75 HIS B C 1
ATOM 1732 O O . HIS B 1 75 ? 0.059 -8.109 6.43 1 98.88 75 HIS B O 1
ATOM 1738 N N . GLY B 1 76 ? -1.827 -6.969 5.918 1 98.75 76 GLY B N 1
ATOM 1739 C CA . GLY B 1 76 ? -1.079 -5.852 5.359 1 98.75 76 GLY B CA 1
ATOM 1740 C C . GLY B 1 76 ? -0.359 -6.203 4.07 1 98.75 76 GLY B C 1
ATOM 1741 O O . GLY B 1 76 ? 0.695 -5.641 3.77 1 98.75 76 GLY B O 1
ATOM 1742 N N . VAL B 1 77 ? -0.806 -7.254 3.369 1 98.88 77 VAL B N 1
ATOM 1743 C CA . VAL B 1 77 ? -0.228 -7.578 2.068 1 98.88 77 VAL B CA 1
ATOM 1744 C C . VAL B 1 77 ? -0.701 -6.566 1.027 1 98.88 77 VAL B C 1
ATOM 1746 O O . VAL B 1 77 ? -1.867 -6.168 1.027 1 98.88 77 VAL B O 1
ATOM 1749 N N . MET B 1 78 ? 0.248 -6.078 0.173 1 98.88 78 MET B N 1
ATOM 1750 C CA . MET B 1 78 ? -0.062 -5.105 -0.872 1 98.88 78 MET B CA 1
ATOM 1751 C C . MET B 1 78 ? 0.097 -5.727 -2.256 1 98.88 78 MET B C 1
ATOM 1753 O O . MET B 1 78 ? 1.167 -6.238 -2.592 1 98.88 78 MET B O 1
ATOM 1757 N N . PHE B 1 79 ? -0.959 -5.703 -3.098 1 98.62 79 PHE B N 1
ATOM 1758 C CA . PHE B 1 79 ? -0.895 -6.082 -4.504 1 98.62 79 PHE B CA 1
ATOM 1759 C C . PHE B 1 79 ? -0.786 -4.848 -5.391 1 98.62 79 PHE B C 1
ATOM 1761 O O . PHE B 1 79 ? -1.545 -3.889 -5.23 1 98.62 79 PHE B O 1
ATOM 1768 N N . ALA B 1 80 ? 0.145 -4.84 -6.273 1 97.12 80 ALA B N 1
ATOM 1769 C CA . ALA B 1 80 ? 0.377 -3.699 -7.156 1 97.12 80 ALA B CA 1
ATOM 1770 C C . ALA B 1 80 ? 0.559 -4.152 -8.602 1 97.12 80 ALA B C 1
ATOM 1772 O O . ALA B 1 80 ? 1.451 -4.949 -8.898 1 97.12 80 ALA B O 1
ATOM 1773 N N . ASN B 1 81 ? -0.214 -3.516 -9.539 1 94.19 81 ASN B N 1
ATOM 1774 C CA . ASN B 1 81 ? -0.137 -4.02 -10.906 1 94.19 81 ASN B CA 1
ATOM 1775 C C . ASN B 1 81 ? 0.324 -2.939 -11.883 1 94.19 81 ASN B C 1
ATOM 1777 O O . ASN B 1 81 ? 0.512 -3.205 -13.07 1 94.19 81 ASN B O 1
ATOM 1781 N N . ASP B 1 82 ? 0.406 -1.745 -11.406 1 88.12 82 ASP B N 1
ATOM 1782 C CA . ASP B 1 82 ? 1.071 -0.696 -12.172 1 88.12 82 ASP B CA 1
ATOM 1783 C C . ASP B 1 82 ? 2.549 -0.599 -11.797 1 88.12 82 ASP B C 1
ATOM 1785 O O . ASP B 1 82 ? 2.891 -0.318 -10.648 1 88.12 82 ASP B O 1
ATOM 1789 N N . LEU B 1 83 ? 3.393 -0.71 -12.766 1 84.12 83 LEU B N 1
ATOM 1790 C CA . LEU B 1 83 ? 4.828 -0.81 -12.516 1 84.12 83 LEU B CA 1
ATOM 1791 C C . LEU B 1 83 ? 5.523 0.516 -12.805 1 84.12 83 LEU B C 1
ATOM 1793 O O . LEU B 1 83 ? 6.75 0.603 -12.742 1 84.12 83 LEU B O 1
ATOM 1797 N N . PHE B 1 84 ? 4.73 1.428 -13.062 1 87.19 84 PHE B N 1
ATOM 1798 C CA . PHE B 1 84 ? 5.23 2.777 -13.305 1 87.19 84 PHE B CA 1
ATOM 1799 C C . PHE B 1 84 ? 6.262 2.779 -14.43 1 87.19 84 PHE B C 1
ATOM 1801 O O . PHE B 1 84 ? 7.312 3.414 -14.312 1 87.19 84 PHE B O 1
ATOM 1808 N N . ARG B 1 85 ? 6.094 2.102 -15.516 1 82.56 85 ARG B N 1
ATOM 1809 C CA . ARG B 1 85 ? 7.055 1.89 -16.594 1 82.56 85 ARG B CA 1
ATOM 1810 C C . ARG B 1 85 ? 7.527 3.219 -17.172 1 82.56 85 ARG B C 1
ATOM 1812 O O . ARG B 1 85 ? 8.695 3.363 -17.531 1 82.56 85 ARG B O 1
ATOM 1819 N N . GLU B 1 86 ? 6.66 4.188 -17.156 1 83.88 86 GLU B N 1
ATOM 1820 C CA . GLU B 1 86 ? 7.016 5.492 -17.719 1 83.88 86 GLU B CA 1
ATOM 1821 C C . GLU B 1 86 ? 7.402 6.477 -16.609 1 83.88 86 GLU B C 1
ATOM 1823 O O . GLU B 1 86 ? 7.426 7.688 -16.844 1 83.88 86 GLU B O 1
ATOM 1828 N N . GLY B 1 87 ? 7.547 5.965 -15.391 1 85.88 87 GLY B N 1
ATOM 1829 C CA . GLY B 1 87 ? 8.008 6.797 -14.289 1 85.88 87 GLY B CA 1
ATOM 1830 C C . GLY B 1 87 ? 6.875 7.406 -13.484 1 85.88 87 GLY B C 1
ATOM 1831 O O . GLY B 1 87 ? 7.109 8.234 -12.602 1 85.88 87 GLY B O 1
ATOM 1832 N N . LYS B 1 88 ? 5.734 7.148 -13.844 1 88.38 88 LYS B N 1
ATOM 1833 C CA . LYS B 1 88 ? 4.535 7.617 -13.148 1 88.38 88 LYS B CA 1
ATOM 1834 C C . LYS B 1 88 ? 3.387 6.625 -13.312 1 88.38 88 LYS B C 1
ATOM 1836 O O . LYS B 1 88 ? 3.426 5.758 -14.188 1 88.38 88 LYS B O 1
ATOM 1841 N N . PRO B 1 89 ? 2.436 6.797 -12.406 1 88.75 89 PRO B N 1
ATOM 1842 C CA . PRO B 1 89 ? 1.272 5.93 -12.609 1 88.75 89 PRO B CA 1
ATOM 1843 C C . PRO B 1 89 ? 0.649 6.094 -13.992 1 88.75 89 PRO B C 1
ATOM 1845 O O . PRO B 1 89 ? 0.6 7.207 -14.523 1 88.75 89 PRO B O 1
ATOM 1848 N N . ASN B 1 90 ? 0.229 4.977 -14.508 1 87.38 90 ASN B N 1
ATOM 1849 C CA . ASN B 1 90 ? -0.437 4.965 -15.805 1 87.38 90 ASN B CA 1
ATOM 1850 C C . ASN B 1 90 ? -1.94 4.746 -15.664 1 87.38 90 ASN B C 1
ATOM 1852 O O . ASN B 1 90 ? -2.377 3.697 -15.188 1 87.38 90 ASN B O 1
ATOM 1856 N N . ALA B 1 91 ? -2.668 5.652 -16.156 1 83.44 91 ALA B N 1
ATOM 1857 C CA . ALA B 1 91 ? -4.117 5.59 -16 1 83.44 91 ALA B CA 1
ATOM 1858 C C . ALA B 1 91 ? -4.738 4.594 -16.969 1 83.44 91 ALA B C 1
ATOM 1860 O O . ALA B 1 91 ? -5.895 4.195 -16.812 1 83.44 91 ALA B O 1
ATOM 1861 N N . ASP B 1 92 ? -3.988 4.246 -17.938 1 84.5 92 ASP B N 1
ATOM 1862 C CA . ASP B 1 92 ? -4.48 3.283 -18.922 1 84.5 92 ASP B CA 1
ATOM 1863 C C . ASP B 1 92 ? -4.516 1.874 -18.328 1 84.5 92 ASP B C 1
ATOM 1865 O O . ASP B 1 92 ? -3.484 1.202 -18.25 1 84.5 92 ASP B O 1
ATOM 1869 N N . ARG B 1 93 ? -5.605 1.368 -18.172 1 82.81 93 ARG B N 1
ATOM 1870 C CA . ARG B 1 93 ? -5.824 0.075 -17.531 1 82.81 93 ARG B CA 1
ATOM 1871 C C . ARG B 1 93 ? -5.285 -1.062 -18.406 1 82.81 93 ARG B C 1
ATOM 1873 O O . ARG B 1 93 ? -4.895 -2.109 -17.875 1 82.81 93 ARG B O 1
ATOM 1880 N N . ALA B 1 94 ? -5.316 -0.854 -19.625 1 80.56 94 ALA B N 1
ATOM 1881 C CA . ALA B 1 94 ? -4.832 -1.88 -20.531 1 80.56 94 ALA B CA 1
ATOM 1882 C C . ALA B 1 94 ? -3.342 -2.139 -20.328 1 80.56 94 ALA B C 1
ATOM 1884 O O . ALA B 1 94 ? -2.826 -3.186 -20.734 1 80.56 94 ALA B O 1
ATOM 1885 N N . SER B 1 95 ? -2.766 -1.137 -19.656 1 82.88 95 SER B N 1
ATOM 1886 C CA . SER B 1 95 ? -1.326 -1.256 -19.453 1 82.88 95 SER B CA 1
ATOM 1887 C C . SER B 1 95 ? -1.01 -1.975 -18.141 1 82.88 95 SER B C 1
ATOM 1889 O O . SER B 1 95 ? 0.127 -2.395 -17.922 1 82.88 95 SER B O 1
ATOM 1891 N N . TRP B 1 96 ? -2.043 -2.113 -17.359 1 86.5 96 TRP B N 1
ATOM 1892 C CA . TRP B 1 96 ? -1.814 -2.73 -16.062 1 86.5 96 TRP B CA 1
ATOM 1893 C C . TRP B 1 96 ? -1.612 -4.234 -16.203 1 86.5 96 TRP B C 1
ATOM 1895 O O . TRP B 1 96 ? -2.289 -4.887 -17 1 86.5 96 TRP B O 1
ATOM 1905 N N . GLY B 1 97 ? -0.625 -4.684 -15.445 1 89.44 97 GLY B N 1
ATOM 1906 C CA . GLY B 1 97 ? -0.421 -6.125 -15.438 1 89.44 97 GLY B CA 1
ATOM 1907 C C . GLY B 1 97 ? -1.514 -6.875 -14.695 1 89.44 97 GLY B C 1
ATOM 1908 O O . GLY B 1 97 ? -2.355 -6.266 -14.039 1 89.44 97 GLY B O 1
ATOM 1909 N N . ARG B 1 98 ? -1.508 -8.18 -14.867 1 95.19 98 ARG B N 1
ATOM 1910 C CA . ARG B 1 98 ? -2.4 -9.078 -14.141 1 95.19 98 ARG B CA 1
ATOM 1911 C C . ARG B 1 98 ? -1.649 -9.828 -13.047 1 95.19 98 ARG B C 1
ATOM 1913 O O . ARG B 1 98 ? -0.461 -10.125 -13.188 1 95.19 98 ARG B O 1
ATOM 1920 N N . ILE B 1 99 ? -2.336 -10.047 -11.914 1 98.25 99 ILE B N 1
ATOM 1921 C CA . ILE B 1 99 ? -1.772 -10.859 -10.844 1 98.25 99 ILE B CA 1
ATOM 1922 C C . ILE B 1 99 ? -2.59 -12.141 -10.68 1 98.25 99 ILE B C 1
ATOM 1924 O O . ILE B 1 99 ? -3.809 -12.086 -10.5 1 98.25 99 ILE B O 1
ATOM 1928 N N . GLU B 1 100 ? -1.926 -13.25 -10.797 1 98.81 100 GLU B N 1
ATOM 1929 C CA . GLU B 1 100 ? -2.584 -14.547 -10.68 1 98.81 100 GLU B CA 1
ATOM 1930 C C . GLU B 1 100 ? -1.921 -15.406 -9.602 1 98.81 100 GLU B C 1
ATOM 1932 O O . GLU B 1 100 ? -0.755 -15.781 -9.734 1 98.81 100 GLU B O 1
ATOM 1937 N N . ILE B 1 101 ? -2.621 -15.75 -8.578 1 98.94 101 ILE B N 1
ATOM 1938 C CA . ILE B 1 101 ? -2.172 -16.609 -7.488 1 98.94 101 ILE B CA 1
ATOM 1939 C C . ILE B 1 101 ? -2.857 -17.969 -7.582 1 98.94 101 ILE B C 1
ATOM 1941 O O . ILE B 1 101 ? -4.086 -18.047 -7.625 1 98.94 101 ILE B O 1
ATOM 1945 N N . GLY B 1 102 ? -2.145 -19 -7.648 1 98.88 102 GLY B N 1
ATOM 1946 C CA . GLY B 1 102 ? -2.693 -20.344 -7.727 1 98.88 102 GLY B CA 1
ATOM 1947 C C . GLY B 1 102 ? -3.385 -20.781 -6.445 1 98.88 102 GLY B C 1
ATOM 1948 O O . GLY B 1 102 ? -3.652 -19.969 -5.566 1 98.88 102 GLY B O 1
ATOM 1949 N N . ASP B 1 103 ? -3.693 -22.125 -6.34 1 98.88 103 ASP B N 1
ATOM 1950 C CA . ASP B 1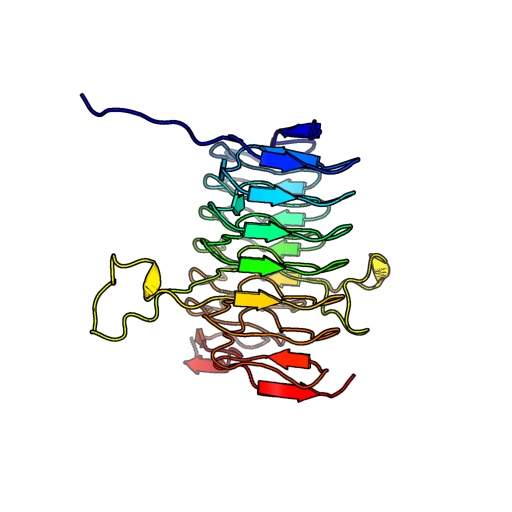 103 ? -4.344 -22.703 -5.172 1 98.88 103 ASP B CA 1
ATOM 1951 C C . ASP B 1 103 ? -3.328 -23 -4.074 1 98.88 103 ASP B C 1
ATOM 1953 O O . ASP B 1 103 ? -2.156 -23.266 -4.355 1 98.88 103 ASP B O 1
ATOM 1957 N N . ASP B 1 104 ? -3.76 -22.953 -2.828 1 98.88 104 ASP B N 1
ATOM 1958 C CA . ASP B 1 104 ? -2.975 -23.406 -1.686 1 98.88 104 ASP B CA 1
ATOM 1959 C C . ASP B 1 104 ? -1.725 -22.547 -1.504 1 98.88 104 ASP B C 1
ATOM 1961 O O . ASP B 1 104 ? -0.65 -23.062 -1.189 1 98.88 104 ASP B O 1
ATOM 1965 N N . VAL B 1 105 ? -1.82 -21.297 -1.81 1 98.94 105 VAL B N 1
ATOM 1966 C CA . VAL B 1 105 ? -0.713 -20.375 -1.634 1 98.94 105 VAL B CA 1
ATOM 1967 C C . VAL B 1 105 ? -0.868 -19.625 -0.309 1 98.94 105 VAL B C 1
ATOM 1969 O O . VAL B 1 105 ? -1.971 -19.203 0.05 1 98.94 105 VAL B O 1
ATOM 1972 N N . SER B 1 106 ? 0.2 -19.484 0.433 1 98.94 106 SER B N 1
ATOM 1973 C CA . SER B 1 106 ? 0.259 -18.703 1.664 1 98.94 106 SER B CA 1
ATOM 1974 C C . SER B 1 106 ? 1.209 -17.516 1.522 1 98.94 106 SER B C 1
ATOM 1976 O O . SER B 1 106 ? 2.398 -17.703 1.251 1 98.94 106 SER B O 1
ATOM 1978 N N . ILE B 1 107 ? 0.689 -16.375 1.693 1 98.88 107 ILE B N 1
ATOM 1979 C CA . ILE B 1 107 ? 1.486 -15.156 1.59 1 98.88 107 ILE B CA 1
ATOM 1980 C C . ILE B 1 107 ? 1.644 -14.523 2.971 1 98.88 107 ILE B C 1
ATOM 1982 O O . ILE B 1 107 ? 0.653 -14.172 3.617 1 98.88 107 ILE B O 1
ATOM 1986 N N . GLY B 1 108 ? 2.863 -14.367 3.381 1 98.81 108 GLY B N 1
ATOM 1987 C CA . GLY B 1 108 ? 3.168 -13.82 4.691 1 98.81 108 GLY B CA 1
ATOM 1988 C C . GLY B 1 108 ? 2.822 -12.344 4.812 1 98.81 108 GLY B C 1
ATOM 1989 O O . GLY B 1 108 ? 2.818 -11.617 3.814 1 98.81 108 GLY B O 1
ATOM 1990 N N . SER B 1 109 ? 2.639 -11.914 6.043 1 98.81 109 SER B N 1
ATOM 1991 C CA . SER B 1 109 ? 2.215 -10.547 6.336 1 98.81 109 SER B CA 1
ATOM 1992 C C . SER B 1 109 ? 3.232 -9.531 5.828 1 98.81 109 SER B C 1
ATOM 1994 O O . SER B 1 109 ? 4.441 -9.758 5.922 1 98.81 109 SER B O 1
ATOM 1996 N N . GLY B 1 110 ? 2.67 -8.414 5.301 1 98.62 110 GLY B N 1
ATOM 1997 C CA . GLY B 1 110 ? 3.512 -7.305 4.895 1 98.62 110 GLY B CA 1
ATOM 1998 C C . GLY B 1 110 ? 4.176 -7.52 3.547 1 98.62 110 GLY B C 1
ATOM 1999 O O . GLY B 1 110 ? 4.98 -6.695 3.105 1 98.62 110 GLY B O 1
ATOM 2000 N N . ALA B 1 111 ? 3.928 -8.641 2.92 1 98.81 111 ALA B N 1
ATOM 2001 C CA . ALA B 1 111 ? 4.512 -8.883 1.604 1 98.81 111 ALA B CA 1
ATOM 2002 C C . ALA B 1 111 ? 3.916 -7.945 0.559 1 98.81 111 ALA B C 1
ATOM 2004 O O . ALA B 1 111 ? 2.842 -7.379 0.767 1 98.81 111 ALA B O 1
ATOM 2005 N N . THR B 1 112 ? 4.617 -7.711 -0.479 1 98.81 112 THR B N 1
ATOM 2006 C CA . THR B 1 112 ? 4.176 -6.957 -1.646 1 98.81 112 THR B CA 1
ATOM 2007 C C . THR B 1 112 ? 4.254 -7.812 -2.906 1 98.81 112 THR B C 1
ATOM 2009 O O . THR B 1 112 ? 5.305 -8.383 -3.211 1 98.81 112 THR B O 1
ATOM 2012 N N . ILE B 1 113 ? 3.146 -7.953 -3.617 1 98.69 113 ILE B N 1
ATOM 2013 C CA . ILE B 1 113 ? 3.047 -8.781 -4.816 1 98.69 113 ILE B CA 1
ATOM 2014 C C . ILE B 1 113 ? 2.855 -7.891 -6.043 1 98.69 113 ILE B C 1
ATOM 2016 O O . ILE B 1 113 ? 1.859 -7.168 -6.145 1 98.69 113 ILE B O 1
ATOM 2020 N N . LEU B 1 114 ? 3.801 -7.898 -6.945 1 97.62 114 LEU B N 1
ATOM 2021 C CA . LEU B 1 114 ? 3.682 -7.109 -8.164 1 97.62 114 LEU B CA 1
ATOM 2022 C C . LEU B 1 114 ? 2.939 -7.891 -9.25 1 97.62 114 LEU B C 1
ATOM 2024 O O . LEU B 1 114 ? 2.176 -8.805 -8.938 1 97.62 114 LEU B O 1
ATOM 2028 N N . ALA B 1 115 ? 2.9 -7.371 -10.484 1 94.75 115 ALA B N 1
ATOM 2029 C CA . ALA B 1 115 ? 2.186 -8 -11.586 1 94.75 115 ALA B CA 1
ATOM 2030 C C . ALA B 1 115 ? 2.857 -9.312 -12 1 94.75 115 ALA B C 1
ATOM 2032 O O . ALA B 1 115 ? 3.723 -9.32 -12.883 1 94.75 115 ALA B O 1
ATOM 2033 N N . VAL B 1 116 ? 2.494 -10.445 -11.266 1 95.44 116 VAL B N 1
ATOM 2034 C CA . VAL B 1 116 ? 3.131 -11.734 -11.477 1 95.44 116 VAL B CA 1
ATOM 2035 C C . VAL B 1 116 ? 2.094 -12.852 -11.367 1 95.44 116 VAL B C 1
ATOM 2037 O O . VAL B 1 116 ? 0.96 -12.609 -10.945 1 95.44 116 VAL B O 1
ATOM 2040 N N . SER B 1 117 ? 2.566 -14.023 -11.734 1 98.56 117 SER B N 1
ATOM 2041 C CA . SER B 1 117 ? 1.849 -15.258 -11.445 1 98.56 117 SER B CA 1
ATOM 2042 C C . SER B 1 117 ? 2.6 -16.125 -10.438 1 98.56 117 SER B C 1
ATOM 2044 O O . SER B 1 117 ? 3.826 -16.219 -10.492 1 98.56 117 SER B O 1
ATOM 2046 N N . ILE B 1 118 ? 1.901 -16.703 -9.5 1 98.81 118 ILE B N 1
ATOM 2047 C CA . ILE B 1 118 ? 2.461 -17.609 -8.508 1 98.81 118 ILE B CA 1
ATOM 2048 C C . ILE B 1 118 ? 1.771 -18.969 -8.609 1 98.81 118 ILE B C 1
ATOM 2050 O O . ILE B 1 118 ? 0.544 -19.062 -8.516 1 98.81 118 ILE B O 1
ATOM 2054 N N . CYS B 1 119 ? 2.537 -20.016 -8.797 1 98.75 119 CYS B N 1
ATOM 2055 C CA . CYS B 1 119 ? 1.957 -21.344 -8.984 1 98.75 119 CYS B CA 1
ATOM 2056 C C . CYS B 1 119 ? 1.4 -21.891 -7.672 1 98.75 119 CYS B C 1
ATOM 2058 O O . CYS B 1 119 ? 1.562 -21.266 -6.621 1 98.75 119 CYS B O 1
ATOM 2060 N N . ASP B 1 120 ? 0.747 -23.062 -7.754 1 98.81 120 ASP B N 1
ATOM 2061 C CA . ASP B 1 120 ? 0.084 -23.672 -6.605 1 98.81 120 ASP B CA 1
ATOM 2062 C C . ASP B 1 120 ? 1.092 -24.031 -5.52 1 98.81 120 ASP B C 1
ATOM 2064 O O . ASP B 1 120 ? 2.205 -24.469 -5.816 1 98.81 120 ASP B O 1
ATOM 2068 N N . GLY B 1 121 ? 0.703 -23.844 -4.273 1 98.69 121 GLY B N 1
ATOM 2069 C CA . GLY B 1 121 ? 1.412 -24.453 -3.152 1 98.69 121 GLY B CA 1
ATOM 2070 C C . GLY B 1 121 ? 2.604 -23.625 -2.693 1 98.69 121 GLY B C 1
ATOM 2071 O O . GLY B 1 121 ? 3.436 -24.109 -1.923 1 98.69 121 GLY B O 1
ATOM 2072 N N . VAL B 1 122 ? 2.752 -22.422 -3.137 1 98.81 122 VAL B N 1
ATOM 2073 C CA . VAL B 1 122 ? 3.893 -21.562 -2.818 1 98.81 122 VAL B CA 1
ATOM 2074 C C . VAL B 1 122 ? 3.67 -20.891 -1.467 1 98.81 122 VAL B C 1
ATOM 2076 O O . VAL B 1 122 ? 2.539 -20.547 -1.116 1 98.81 122 VAL B O 1
ATOM 2079 N N . VAL B 1 123 ? 4.758 -20.719 -0.724 1 98.94 123 VAL B N 1
ATOM 2080 C CA . VAL B 1 123 ? 4.785 -19.891 0.479 1 98.94 123 VAL B CA 1
ATOM 2081 C C . VAL B 1 123 ? 5.66 -18.672 0.24 1 98.94 123 VAL B C 1
ATOM 2083 O O . VAL B 1 123 ? 6.812 -18.781 -0.176 1 98.94 123 VAL B O 1
ATOM 2086 N N . ILE B 1 124 ? 5.129 -17.531 0.426 1 98.88 124 ILE B N 1
ATOM 2087 C CA . ILE B 1 124 ? 5.879 -16.281 0.385 1 98.88 124 ILE B CA 1
ATOM 2088 C C . ILE B 1 124 ? 6.172 -15.812 1.807 1 98.88 124 ILE B C 1
ATOM 2090 O O . ILE B 1 124 ? 5.258 -15.648 2.615 1 98.88 124 ILE B O 1
ATOM 2094 N N . GLY B 1 125 ? 7.391 -15.578 2.137 1 98.69 125 GLY B N 1
ATOM 2095 C CA . GLY B 1 125 ? 7.766 -15.086 3.451 1 98.69 125 GLY B CA 1
ATOM 2096 C C . GLY B 1 125 ? 7.234 -13.695 3.738 1 98.69 125 GLY B C 1
ATOM 2097 O O . GLY B 1 125 ? 6.996 -12.914 2.814 1 98.69 125 GLY B O 1
ATOM 2098 N N . ALA B 1 126 ? 7.125 -13.43 5.074 1 98.62 126 ALA B N 1
ATOM 2099 C CA . ALA B 1 126 ? 6.664 -12.109 5.496 1 98.62 126 ALA B CA 1
ATOM 2100 C C . ALA B 1 126 ? 7.605 -11.016 4.996 1 98.62 126 ALA B C 1
ATOM 2102 O O . ALA B 1 126 ? 8.828 -11.203 4.977 1 98.62 126 ALA B O 1
ATOM 2103 N N . GLY B 1 127 ? 6.953 -9.875 4.555 1 98.38 127 GLY B N 1
ATOM 2104 C CA . GLY B 1 127 ? 7.723 -8.711 4.16 1 98.38 127 GLY B CA 1
ATOM 2105 C C . GLY B 1 127 ? 8.383 -8.859 2.805 1 98.38 127 GLY B C 1
ATOM 2106 O O . GLY B 1 127 ? 9.086 -7.957 2.348 1 98.38 127 GLY B O 1
ATOM 2107 N N . SER B 1 128 ? 8.188 -9.984 2.164 1 98.69 128 SER B N 1
ATOM 2108 C CA . SER B 1 128 ? 8.859 -10.234 0.893 1 98.69 128 SER B CA 1
ATOM 2109 C C . SER B 1 128 ? 8.266 -9.383 -0.225 1 98.69 128 SER B C 1
ATOM 2111 O O . SER B 1 128 ? 7.129 -8.914 -0.118 1 98.69 128 SER B O 1
ATOM 2113 N N . VAL B 1 129 ? 9.039 -9.156 -1.221 1 98.75 129 VAL B N 1
ATOM 2114 C CA . VAL B 1 129 ? 8.578 -8.492 -2.439 1 98.75 129 VAL B CA 1
ATOM 2115 C C . VAL B 1 129 ? 8.734 -9.438 -3.629 1 98.75 129 VAL B C 1
ATOM 2117 O O . VAL B 1 129 ? 9.852 -9.797 -4 1 98.75 129 VAL B O 1
ATOM 2120 N N . VAL B 1 130 ? 7.645 -9.797 -4.242 1 98.62 130 VAL B N 1
ATOM 2121 C CA . VAL B 1 130 ? 7.66 -10.711 -5.383 1 98.62 130 VAL B CA 1
ATOM 2122 C C . VAL B 1 130 ? 7.613 -9.906 -6.684 1 98.62 130 VAL B C 1
ATOM 2124 O O . VAL B 1 130 ? 6.578 -9.32 -7.02 1 98.62 130 VAL B O 1
ATOM 2127 N N . THR B 1 131 ? 8.672 -10.008 -7.422 1 97.25 131 THR B N 1
ATOM 2128 C CA . THR B 1 131 ? 8.812 -9.141 -8.586 1 97.25 131 THR B CA 1
ATOM 2129 C C . THR B 1 131 ? 8.766 -9.953 -9.875 1 97.25 131 THR B C 1
ATOM 2131 O O . THR B 1 131 ? 8.656 -9.398 -10.969 1 97.25 131 THR B O 1
ATOM 2134 N N . LYS B 1 132 ? 8.922 -11.234 -9.711 1 97.5 132 LYS B N 1
ATOM 2135 C CA . LYS B 1 132 ? 8.867 -12.148 -10.852 1 97.5 132 LYS B CA 1
ATOM 2136 C C . LYS B 1 132 ? 7.934 -13.32 -10.578 1 97.5 132 LYS B C 1
ATOM 2138 O O . LYS B 1 132 ? 7.746 -13.711 -9.422 1 97.5 132 LYS B O 1
ATOM 2143 N N . SER B 1 133 ? 7.465 -13.828 -11.695 1 98.62 133 SER B N 1
ATOM 2144 C CA . SER B 1 133 ? 6.562 -14.969 -11.562 1 98.62 133 SER B CA 1
ATOM 2145 C C . SER B 1 133 ? 7.27 -16.172 -10.953 1 98.62 133 SER B C 1
ATOM 2147 O O . SER B 1 133 ? 8.461 -16.391 -11.195 1 98.62 133 SER B O 1
ATOM 2149 N N . ILE B 1 134 ? 6.559 -16.906 -10.188 1 98.69 134 ILE B N 1
ATOM 2150 C CA . ILE B 1 134 ? 7.074 -18.094 -9.508 1 98.69 134 ILE B CA 1
ATOM 2151 C C . ILE B 1 134 ? 6.406 -19.344 -10.086 1 98.69 134 ILE B C 1
ATOM 2153 O O . ILE B 1 134 ? 5.195 -19.516 -9.953 1 98.69 134 ILE B O 1
ATOM 2157 N N . THR B 1 135 ? 7.18 -20.156 -10.641 1 98.31 135 THR B N 1
ATOM 2158 C CA . THR B 1 135 ? 6.648 -21.328 -11.32 1 98.31 135 THR B CA 1
ATOM 2159 C C . THR B 1 135 ? 7.016 -22.609 -10.555 1 98.31 135 THR B C 1
ATOM 2161 O O . THR B 1 135 ? 6.598 -23.703 -10.938 1 98.31 135 THR B O 1
ATOM 2164 N N . GLU B 1 136 ? 7.762 -22.359 -9.484 1 97.62 136 GLU B N 1
ATOM 2165 C CA . GLU B 1 136 ? 8.195 -23.516 -8.703 1 97.62 136 GLU B CA 1
ATOM 2166 C C . GLU B 1 136 ? 7.699 -23.422 -7.262 1 97.62 136 GLU B C 1
ATOM 2168 O O . GLU B 1 136 ? 7.898 -22.406 -6.598 1 97.62 136 GLU B O 1
ATOM 2173 N N . LYS B 1 137 ? 7.137 -24.562 -6.879 1 98.12 137 LYS B N 1
ATOM 2174 C CA . LYS B 1 137 ? 6.676 -24.656 -5.496 1 98.12 137 LYS B CA 1
ATOM 2175 C C . LYS B 1 137 ? 7.84 -24.547 -4.52 1 98.12 137 LYS B C 1
ATOM 2177 O O . LYS B 1 137 ? 8.906 -25.109 -4.754 1 98.12 137 LYS B O 1
ATOM 2182 N N . GLY B 1 138 ? 7.621 -23.844 -3.373 1 98.44 138 GLY B N 1
ATOM 2183 C CA . GLY B 1 138 ? 8.648 -23.641 -2.361 1 98.44 138 GLY B CA 1
ATOM 2184 C C . GLY B 1 138 ? 8.383 -22.438 -1.475 1 98.44 138 GLY B C 1
ATOM 2185 O O . GLY B 1 138 ? 7.305 -21.844 -1.53 1 98.44 138 GLY B O 1
ATOM 2186 N N . VAL B 1 139 ? 9.32 -22.266 -0.566 1 98.81 139 VAL B N 1
ATOM 2187 C CA . VAL B 1 139 ? 9.32 -21.078 0.267 1 98.81 139 VAL B CA 1
ATOM 2188 C C . VAL B 1 139 ? 10.195 -20 -0.376 1 98.81 139 VAL B C 1
ATOM 2190 O O . VAL B 1 139 ? 11.383 -20.203 -0.607 1 98.81 139 VAL B O 1
ATOM 2193 N N . TRP B 1 140 ? 9.578 -18.953 -0.715 1 98.75 140 TRP B N 1
ATOM 2194 C CA . TRP B 1 140 ? 10.242 -17.797 -1.323 1 98.75 140 TRP B CA 1
ATOM 2195 C C . TRP B 1 140 ? 10.25 -16.609 -0.371 1 98.75 140 TRP B C 1
ATOM 2197 O O . TRP B 1 140 ? 9.25 -16.344 0.305 1 98.75 140 TRP B O 1
ATOM 2207 N N . ALA B 1 141 ? 11.344 -15.906 -0.253 1 98.56 141 ALA B N 1
ATOM 2208 C CA . ALA B 1 141 ? 11.391 -14.75 0.642 1 98.56 141 ALA B CA 1
ATOM 2209 C C . ALA B 1 141 ? 12.477 -13.773 0.208 1 98.56 141 ALA B C 1
ATOM 2211 O O . ALA B 1 141 ? 13.367 -14.117 -0.575 1 98.56 141 ALA B O 1
ATOM 2212 N N . GLY B 1 142 ? 12.266 -12.531 0.709 1 98 142 GLY B N 1
ATOM 2213 C CA . GLY B 1 142 ? 13.266 -11.508 0.457 1 98 142 GLY B CA 1
ATOM 2214 C C . GLY B 1 142 ? 12.75 -10.367 -0.406 1 98 142 GLY B C 1
ATOM 2215 O O . GLY B 1 142 ? 11.57 -10.344 -0.769 1 98 142 GLY B O 1
ATOM 2216 N N . ASN B 1 143 ? 13.617 -9.375 -0.747 1 97.69 143 ASN B N 1
ATOM 2217 C CA . ASN B 1 143 ? 13.359 -8.211 -1.581 1 97.69 143 ASN B CA 1
ATOM 2218 C C . ASN B 1 143 ? 14.523 -7.918 -2.516 1 97.69 143 ASN B C 1
ATOM 2220 O O . ASN B 1 143 ? 15.477 -7.227 -2.137 1 97.69 143 ASN B O 1
ATOM 2224 N N . PRO B 1 144 ? 14.328 -8.539 -3.635 1 97.06 144 PRO B N 1
ATOM 2225 C CA . PRO B 1 144 ? 13.227 -9.336 -4.184 1 97.06 144 PRO B CA 1
ATOM 2226 C C . PRO B 1 144 ? 13.195 -10.758 -3.627 1 97.06 144 PRO B C 1
ATOM 2228 O O . PRO B 1 144 ? 14.211 -11.258 -3.141 1 97.06 144 PRO B O 1
ATOM 2231 N N . ALA B 1 145 ? 12.031 -11.328 -3.705 1 98.12 145 ALA B N 1
ATOM 2232 C CA . ALA B 1 145 ? 11.844 -12.688 -3.211 1 98.12 145 ALA B CA 1
ATOM 2233 C C . ALA B 1 145 ? 12.648 -13.688 -4.043 1 98.12 145 ALA B C 1
ATOM 2235 O O . ALA B 1 145 ? 12.672 -13.602 -5.273 1 98.12 145 ALA B O 1
ATOM 2236 N N . ARG B 1 146 ? 13.266 -14.609 -3.35 1 98.19 146 ARG B N 1
ATOM 2237 C CA . ARG B 1 146 ? 14 -15.727 -3.939 1 98.19 146 ARG B CA 1
ATOM 2238 C C . ARG B 1 146 ? 13.633 -17.047 -3.262 1 98.19 146 ARG B C 1
ATOM 2240 O O . ARG B 1 146 ? 13.109 -17.047 -2.145 1 98.19 146 ARG B O 1
ATOM 2247 N N . LEU B 1 147 ? 13.977 -18.109 -3.998 1 98.38 147 LEU B N 1
ATOM 2248 C CA . LEU B 1 147 ? 13.695 -19.422 -3.439 1 98.38 147 LEU B CA 1
ATOM 2249 C C . LEU B 1 147 ? 14.594 -19.703 -2.242 1 98.38 147 LEU B C 1
ATOM 2251 O O . LEU B 1 147 ? 15.82 -19.672 -2.357 1 98.38 147 LEU B O 1
ATOM 2255 N N . LEU B 1 148 ? 14.086 -19.984 -1.128 1 98.06 148 LEU B N 1
ATOM 2256 C CA . LEU B 1 148 ? 14.852 -20.312 0.07 1 98.06 148 LEU B CA 1
ATOM 2257 C C . LEU B 1 148 ? 14.93 -21.812 0.265 1 98.06 148 LEU B C 1
ATOM 2259 O O . LEU B 1 148 ? 15.977 -22.344 0.659 1 98.06 148 LEU B O 1
ATOM 2263 N N . ARG B 1 149 ? 13.719 -22.406 0.017 1 96.94 149 ARG B N 1
ATOM 2264 C CA . ARG B 1 149 ? 13.656 -23.844 0.224 1 96.94 149 ARG B CA 1
ATOM 2265 C C . ARG B 1 149 ? 12.516 -24.469 -0.58 1 96.94 149 ARG B C 1
ATOM 2267 O O . ARG B 1 149 ? 11.445 -23.875 -0.706 1 96.94 149 ARG B O 1
ATOM 2274 N N . ARG B 1 150 ? 12.695 -25.703 -1.082 1 95.31 150 ARG B N 1
ATOM 2275 C CA . ARG B 1 150 ? 11.656 -26.453 -1.801 1 95.31 150 ARG B CA 1
ATOM 2276 C C . ARG B 1 150 ? 10.688 -27.109 -0.831 1 95.31 150 ARG B C 1
ATOM 2278 O O . ARG B 1 150 ? 11.055 -27.422 0.305 1 95.31 150 ARG B O 1
ATOM 2285 N N . LEU B 1 151 ? 9.5 -27.297 -1.227 1 94.06 151 LEU B N 1
ATOM 2286 C CA . LEU B 1 151 ? 8.453 -28 -0.499 1 94.06 151 LEU B CA 1
ATOM 2287 C C . LEU B 1 151 ? 8.016 -29.25 -1.254 1 94.06 151 LEU B C 1
ATOM 2289 O O . LEU B 1 151 ? 8.07 -29.297 -2.484 1 94.06 151 LEU B O 1
#

Organism: NCBI:txid1432552

Secondary structure (DSSP, 8-state):
--------EES-EE-TT-EEEES-EEES-EE-TT-EE-TT-EE-TT-EE-TT-EE-TT-EE-SSEEE-SS-EE-TT-EE-----TTSS----GGGSPPEEE-SS-EE-TT-EE-S-EE-TT-EEPTT-EE-S-B-S-SEEEETTEEEEE--/-PEEEE--EES-EE-TT-EEPSS-EEES-EE-TT-EE-TT-EE-SS-EE-TT-EE-TT-EE-SSEEE-SS-EE-TT-EE-----TTSS----GGGS--EEE-SS-EE-TT-EE-S-EE-TT-EEPTT-EE-S-B-S-SEEEETTEEEEE--

Sequence (302 aa):
MPELRDTGVRNVVCGENVVIYQPANLYDCQLGDNVFVGPFVEIQRNTRIGANSKIQSHTFICEYVTIGQRCFIGHGVMFANDLFREGKPNADRASWGRIEIGDDVSIGSGATILAVSICDGVVIGAGSVVTKSITEKGVWAGNPARLLRRLMPELRDTGVRNVVCGENVVIYQPANLYDCQLGDNVFVGPFVEIQRNTRIGANSKIQSHTFICEYVTIGQRCFIGHGVMFANDLFREGKPNADRASWGRIEIGDDVSIGSGATILAVSICDGVVIGAGSVVTKSITEKGVWAGNPARLLRRL

Solvent-accessible surface area (backbone atoms only — not comparable to full-atom values): 13939 Å² total; per-residue (Å²): 126,84,88,83,82,79,80,38,82,40,71,61,50,63,35,54,74,20,38,38,27,33,63,33,33,35,30,47,26,38,37,26,35,45,21,38,35,33,36,56,22,36,37,32,40,63,20,39,38,26,37,50,16,37,40,31,35,50,18,37,40,43,59,41,30,38,39,30,33,46,21,41,38,29,38,42,23,41,44,44,34,73,80,33,86,84,77,39,86,67,88,54,66,86,72,40,39,54,29,39,38,33,36,40,25,25,37,27,34,40,16,35,39,39,51,28,42,37,42,51,48,22,24,37,35,57,46,12,29,40,78,62,60,37,83,66,55,18,36,27,36,29,73,64,44,38,83,73,43,79,113,122,66,47,77,43,73,59,40,81,40,70,65,49,69,45,56,74,57,46,77,37,77,63,33,34,32,32,45,27,37,36,25,35,44,22,38,36,32,36,53,22,34,36,34,40,62,19,38,38,26,36,51,16,37,41,31,36,52,17,38,39,42,55,41,29,39,38,30,34,48,21,38,37,29,40,40,23,32,44,43,35,72,80,32,88,85,50,38,86,68,86,54,64,88,71,40,40,54,28,40,37,32,37,45,24,38,37,28,39,45,16,23,39,36,51,27,41,36,42,51,52,24,34,37,35,60,56,12,22,40,77,62,62,37,84,65,54,18,36,27,36,40,64,63,43,39,82,75,44,79,112

InterPro domains:
  IPR001451 Hexapeptide repeat [PF00132] (28-61)
  IPR001451 Hexapeptide repeat [PF14602] (99-132)
  IPR011004 Trimeric LpxA-like superfamily [SSF51161] (11-150)
  IPR051159 Hexapeptide-repeat containing acetyltransferases [PTHR23416] (29-150)

pLDDT: mean 96.6, std 4.26, range [78.81, 98.94]

Nearest PDB structures (foldseek):
  4mzu-assembly2_G  TM=9.229E-01  e=4.617E-09  Shewanella denitrificans OS217
  4mzu-assembly1_F  TM=9.060E-01  e=2.622E-08  Shewanella denitrificans OS217
  4mzu-assembly2_J  TM=8.862E-01  e=2.855E-07  Shewanella denitrificans OS217
  3mqg-assembly1_B  TM=8.093E-01  e=1.075E-07  Bordetella petrii DSM 12804
  3fsb-assembly1_A  TM=6.311E-01  e=2.062E-07  Thermoanaerobacterium thermosaccharolyticum